Protein AF-A0A7S3JX19-F1 (afdb_monomer)

Structure (mmCIF, N/CA/C/O backbone):
data_AF-A0A7S3JX19-F1
#
_entry.id   AF-A0A7S3JX19-F1
#
loop_
_atom_site.group_PDB
_atom_site.id
_atom_site.type_symbol
_atom_site.label_atom_id
_atom_site.label_alt_id
_atom_site.label_comp_id
_atom_site.label_asym_id
_atom_site.label_entity_id
_atom_site.label_seq_id
_atom_site.pdbx_PDB_ins_code
_atom_site.Cartn_x
_atom_site.Cartn_y
_atom_site.Cartn_z
_atom_site.occupancy
_atom_site.B_iso_or_equiv
_atom_site.auth_seq_id
_atom_site.auth_comp_id
_atom_site.auth_asym_id
_atom_site.auth_atom_id
_atom_site.pdbx_PDB_model_num
ATOM 1 N N . MET A 1 1 ? 67.832 2.953 -28.264 1.00 41.00 1 MET A N 1
ATOM 2 C CA . MET A 1 1 ? 66.911 4.089 -28.057 1.00 41.00 1 MET A CA 1
ATOM 3 C C . MET A 1 1 ? 65.485 3.582 -28.173 1.00 41.00 1 MET A C 1
ATOM 5 O O . MET A 1 1 ? 65.178 2.873 -29.119 1.00 41.00 1 MET A O 1
ATOM 9 N N . LEU A 1 2 ? 64.679 3.866 -27.151 1.00 46.50 2 LEU A N 1
ATOM 10 C CA . LEU A 1 2 ? 63.257 3.534 -27.033 1.00 46.50 2 LEU A CA 1
ATOM 11 C C . LEU A 1 2 ? 62.415 4.281 -28.082 1.00 46.50 2 LEU A C 1
ATOM 13 O O . LEU A 1 2 ? 62.779 5.405 -28.404 1.00 46.50 2 LEU A O 1
ATOM 17 N N . SER A 1 3 ? 61.253 3.752 -28.492 1.00 38.06 3 SER A N 1
ATOM 18 C CA . SER A 1 3 ? 59.938 4.327 -28.125 1.00 38.06 3 SER A CA 1
ATOM 19 C C . SER A 1 3 ? 58.758 3.706 -28.895 1.00 38.06 3 SER A C 1
ATOM 21 O O . SER A 1 3 ? 58.792 3.602 -30.114 1.00 38.06 3 SER A O 1
ATOM 23 N N . LYS A 1 4 ? 57.673 3.460 -28.146 1.00 49.47 4 LYS A N 1
ATOM 24 C CA . LYS A 1 4 ? 56.253 3.542 -28.550 1.00 49.47 4 LYS A CA 1
ATOM 25 C C . LYS A 1 4 ? 55.689 2.466 -29.482 1.00 49.47 4 LYS A C 1
ATOM 27 O O . LYS A 1 4 ? 55.313 2.717 -30.617 1.00 49.47 4 LYS A O 1
ATOM 32 N N . GLY A 1 5 ? 55.442 1.304 -28.888 1.00 46.81 5 GLY A N 1
ATOM 33 C CA . GLY A 1 5 ? 54.423 0.367 -29.351 1.00 46.81 5 GLY A CA 1
ATOM 34 C C . GLY A 1 5 ? 53.898 -0.451 -28.177 1.00 46.81 5 GLY A C 1
ATOM 35 O O . GLY A 1 5 ? 54.462 -1.502 -27.898 1.00 46.81 5 GLY A O 1
ATOM 36 N N . ARG A 1 6 ? 52.894 0.067 -27.450 1.00 50.06 6 ARG A N 1
ATOM 37 C CA . ARG A 1 6 ? 51.947 -0.678 -26.584 1.00 50.06 6 ARG A CA 1
ATOM 38 C C . ARG A 1 6 ? 51.195 0.269 -25.651 1.00 50.06 6 ARG A C 1
ATOM 40 O O . ARG A 1 6 ? 51.729 0.684 -24.634 1.00 50.06 6 ARG A O 1
ATOM 47 N N . LEU A 1 7 ? 49.959 0.567 -26.017 1.00 50.72 7 LEU A N 1
ATOM 48 C CA . LEU A 1 7 ? 48.831 1.059 -25.214 1.00 50.72 7 LEU A CA 1
ATOM 49 C C . LEU A 1 7 ? 47.691 0.948 -26.241 1.00 50.72 7 LEU A C 1
ATOM 51 O O . LEU A 1 7 ? 47.742 1.621 -27.257 1.00 50.72 7 LEU A O 1
ATOM 55 N N . ILE A 1 8 ? 46.756 0.006 -26.190 1.00 46.62 8 ILE A N 1
ATOM 56 C CA . ILE A 1 8 ? 45.724 -0.197 -25.176 1.00 46.62 8 ILE A CA 1
ATOM 57 C C . ILE A 1 8 ? 45.216 -1.630 -25.397 1.00 46.62 8 ILE A C 1
ATOM 59 O O . ILE A 1 8 ? 44.765 -1.972 -26.484 1.00 46.62 8 ILE A O 1
ATOM 63 N N . GLY A 1 9 ? 45.339 -2.494 -24.397 1.00 44.75 9 GLY A N 1
ATOM 64 C CA . GLY A 1 9 ? 44.974 -3.902 -24.539 1.00 44.75 9 GLY A CA 1
ATOM 65 C C . GLY A 1 9 ? 45.189 -4.658 -23.244 1.00 44.75 9 GLY A C 1
ATOM 66 O O . GLY A 1 9 ? 46.002 -5.571 -23.199 1.00 44.75 9 GLY A O 1
ATOM 67 N N . ALA A 1 10 ? 44.528 -4.222 -22.174 1.00 44.16 10 ALA A N 1
ATOM 68 C CA . ALA A 1 10 ? 44.417 -4.978 -20.931 1.00 44.16 10 ALA A CA 1
ATOM 69 C C . ALA A 1 10 ? 43.358 -4.332 -20.031 1.00 44.16 10 ALA A C 1
ATOM 71 O O . ALA A 1 10 ? 43.705 -3.540 -19.164 1.00 44.16 10 ALA A O 1
ATOM 72 N N . LEU A 1 11 ? 42.073 -4.651 -20.227 1.00 41.31 11 LEU A N 1
ATOM 73 C CA . LEU A 1 11 ? 41.098 -4.516 -19.137 1.00 41.31 11 LEU A CA 1
ATOM 74 C C . LEU A 1 11 ? 39.841 -5.383 -19.316 1.00 41.31 11 LEU A C 1
ATOM 76 O O . LEU A 1 11 ? 38.735 -4.934 -19.057 1.00 41.31 11 LEU A O 1
ATOM 80 N N . VAL A 1 12 ? 39.982 -6.640 -19.742 1.00 49.34 12 VAL A N 1
ATOM 81 C CA . VAL A 1 12 ? 38.885 -7.615 -19.631 1.00 49.34 12 VAL A CA 1
ATOM 82 C C . VAL A 1 12 ? 39.476 -8.976 -19.287 1.00 49.34 12 VAL A C 1
ATOM 84 O O . VAL A 1 12 ? 39.869 -9.718 -20.177 1.00 49.34 12 VAL A O 1
ATOM 87 N N . ALA A 1 13 ? 39.587 -9.280 -17.990 1.00 43.66 13 ALA A N 1
ATOM 88 C CA . ALA A 1 13 ? 39.317 -10.610 -17.435 1.00 43.66 13 ALA A CA 1
ATOM 89 C C . ALA A 1 13 ? 39.664 -10.698 -15.938 1.00 43.66 13 ALA A C 1
ATOM 91 O O . ALA A 1 13 ? 40.808 -10.529 -15.533 1.00 43.66 13 ALA A O 1
ATOM 92 N N . ARG A 1 14 ? 38.654 -11.144 -15.180 1.00 46.84 14 ARG A N 1
ATOM 93 C CA . ARG A 1 14 ? 38.735 -11.985 -13.974 1.00 46.84 14 ARG A CA 1
ATOM 94 C C . ARG A 1 14 ? 39.351 -11.380 -12.711 1.00 46.84 14 ARG A C 1
ATOM 96 O O . ARG A 1 14 ? 40.542 -11.519 -12.456 1.00 46.84 14 ARG A O 1
ATOM 103 N N . LYS A 1 15 ? 38.460 -10.983 -11.797 1.00 31.59 15 LYS A N 1
ATOM 104 C CA . LYS A 1 15 ? 38.487 -11.492 -10.415 1.00 31.59 15 LYS A CA 1
ATOM 105 C C . LYS A 1 15 ? 37.112 -11.318 -9.759 1.00 31.59 15 LYS A C 1
ATOM 107 O O . LYS A 1 15 ? 36.786 -10.238 -9.288 1.00 31.59 15 LYS A O 1
ATOM 112 N N . SER A 1 16 ? 36.304 -12.376 -9.724 1.00 53.12 16 SER A N 1
ATOM 113 C CA . SER A 1 16 ? 35.252 -12.506 -8.702 1.00 53.12 16 SER A CA 1
ATOM 114 C C . SER A 1 16 ? 35.952 -12.539 -7.336 1.00 53.12 16 SER A C 1
ATOM 116 O O . SER A 1 16 ? 36.932 -13.284 -7.214 1.00 53.12 16 SER A O 1
ATOM 118 N N . PRO A 1 17 ? 35.579 -11.693 -6.355 1.00 44.72 17 PRO A N 1
ATOM 119 C CA . PRO A 1 17 ? 34.824 -12.187 -5.179 1.00 44.72 17 PRO A CA 1
ATOM 120 C C . PRO A 1 17 ? 34.023 -11.069 -4.439 1.00 44.72 17 PRO A C 1
ATOM 122 O O . PRO A 1 17 ? 34.087 -9.913 -4.848 1.00 44.72 17 PRO A O 1
ATOM 125 N N . PRO A 1 18 ? 33.381 -11.319 -3.278 1.00 45.50 18 PRO A N 1
ATOM 126 C CA . PRO A 1 18 ? 32.692 -12.514 -2.803 1.00 45.50 18 PRO A CA 1
ATOM 127 C C . PRO A 1 18 ? 31.179 -12.264 -2.591 1.00 45.50 18 PRO A C 1
ATOM 129 O O . PRO A 1 18 ? 30.706 -11.143 -2.4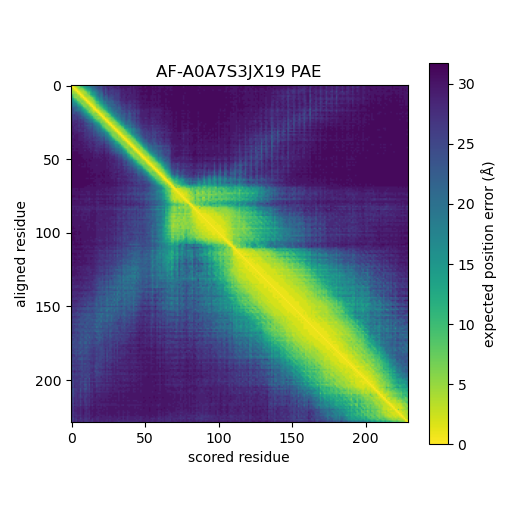13 1.00 45.50 18 PRO A O 1
ATOM 132 N N . LEU A 1 19 ? 30.426 -13.361 -2.548 1.00 49.44 19 LEU A N 1
ATOM 133 C CA . LEU A 1 19 ? 29.130 -13.434 -1.878 1.00 49.44 19 LEU A CA 1
ATOM 134 C C . LEU A 1 19 ? 29.304 -13.152 -0.374 1.00 49.44 19 LEU A C 1
ATOM 136 O O . LEU A 1 19 ? 30.290 -13.584 0.211 1.00 49.44 19 LEU A O 1
ATOM 140 N N . PHE A 1 20 ? 28.305 -12.505 0.236 1.00 47.84 20 PHE A N 1
ATOM 141 C CA . PHE A 1 20 ? 28.053 -12.465 1.685 1.00 47.84 20 PHE A CA 1
ATOM 142 C C . PHE A 1 20 ? 29.193 -11.961 2.597 1.00 47.84 20 PHE A C 1
ATOM 144 O O . PHE A 1 20 ? 30.021 -12.736 3.057 1.00 47.84 20 PHE A O 1
ATOM 151 N N . ASN A 1 21 ? 29.134 -10.682 2.991 1.00 42.12 21 ASN A N 1
ATOM 152 C CA . ASN A 1 21 ? 29.148 -10.295 4.413 1.00 42.12 21 ASN A CA 1
ATOM 153 C C . ASN A 1 21 ? 28.844 -8.793 4.574 1.00 42.12 21 ASN A C 1
ATOM 155 O O . ASN A 1 21 ? 29.727 -7.942 4.498 1.00 42.12 21 ASN A O 1
ATOM 159 N N . ILE A 1 22 ? 27.576 -8.462 4.808 1.00 40.31 22 ILE A N 1
ATOM 160 C CA . ILE A 1 22 ? 27.202 -7.275 5.584 1.00 40.31 22 ILE A CA 1
ATOM 161 C C . ILE A 1 22 ? 26.600 -7.905 6.843 1.00 40.31 22 ILE A C 1
ATOM 163 O O . ILE A 1 22 ? 25.439 -8.285 6.853 1.00 40.31 22 ILE A O 1
ATOM 167 N N . GLY A 1 23 ? 27.417 -8.294 7.818 1.00 33.66 23 GLY A N 1
ATOM 168 C CA . GLY A 1 23 ? 28.088 -7.321 8.661 1.00 33.66 23 GLY A CA 1
ATOM 169 C C . GLY A 1 23 ? 27.006 -6.608 9.455 1.00 33.66 23 GLY A C 1
ATOM 170 O O . GLY A 1 23 ? 26.551 -5.546 9.035 1.00 33.66 23 GLY A O 1
ATOM 171 N N . GLU A 1 24 ? 26.578 -7.246 10.545 1.00 41.75 24 GLU A N 1
ATOM 172 C CA . GLU A 1 24 ? 25.776 -6.671 11.619 1.00 41.75 24 GLU A CA 1
ATOM 173 C C . GLU A 1 24 ? 26.342 -5.299 12.002 1.00 41.75 24 GLU A C 1
ATOM 175 O O . GLU A 1 24 ? 27.224 -5.157 12.844 1.00 41.75 24 GLU A O 1
ATOM 180 N N . ARG A 1 25 ? 25.859 -4.250 11.347 1.00 39.09 25 ARG A N 1
ATOM 181 C CA . ARG A 1 25 ? 25.975 -2.893 11.851 1.00 39.09 25 ARG A CA 1
ATOM 182 C C . ARG A 1 25 ? 24.616 -2.565 12.411 1.00 39.09 25 ARG A C 1
ATOM 184 O O . ARG A 1 25 ? 23.698 -2.212 11.676 1.00 39.09 25 ARG A O 1
ATOM 191 N N . GLY A 1 26 ? 24.514 -2.745 13.726 1.00 42.03 26 GLY A N 1
ATOM 192 C CA . GLY A 1 26 ? 23.445 -2.193 14.531 1.00 42.03 26 GLY A CA 1
ATOM 193 C C . GLY A 1 26 ? 23.299 -0.718 14.194 1.00 42.03 26 GLY A C 1
ATOM 194 O O . GLY A 1 26 ? 24.100 0.119 14.608 1.00 42.03 26 GLY A O 1
ATOM 195 N N . ILE A 1 27 ? 22.271 -0.406 13.411 1.00 38.94 27 ILE A N 1
ATOM 196 C CA . ILE A 1 27 ? 21.787 0.954 13.262 1.00 38.94 27 ILE A CA 1
ATOM 197 C C . ILE A 1 27 ? 21.043 1.239 14.563 1.00 38.94 27 ILE A C 1
ATOM 199 O O . ILE A 1 27 ? 19.843 1.017 14.698 1.00 38.94 27 ILE A O 1
ATOM 203 N N . SER A 1 28 ? 21.815 1.696 15.548 1.00 47.47 28 SER A N 1
ATOM 204 C CA . SER A 1 28 ? 21.330 2.529 16.640 1.00 47.47 28 SER A CA 1
ATOM 205 C C . SER A 1 28 ? 20.748 3.793 16.008 1.00 47.47 28 SER A C 1
ATOM 207 O O . SER A 1 28 ? 21.433 4.801 15.834 1.00 47.47 28 SER A O 1
ATOM 209 N N . SER A 1 29 ? 19.487 3.716 15.575 1.00 40.84 29 SER A N 1
ATOM 210 C CA . SER A 1 29 ? 18.733 4.889 15.151 1.00 40.84 29 SER A CA 1
ATOM 211 C C . SER A 1 29 ? 18.178 5.545 16.404 1.00 40.84 29 SER A C 1
ATOM 213 O O . SER A 1 29 ? 17.068 5.289 16.867 1.00 40.84 29 SER A O 1
ATOM 215 N N . ARG A 1 30 ? 19.042 6.362 16.995 1.00 44.22 30 ARG A N 1
ATOM 216 C CA . ARG A 1 30 ? 18.748 7.308 18.061 1.00 44.22 30 ARG A CA 1
ATOM 217 C C . ARG A 1 30 ? 17.894 8.431 17.457 1.00 44.22 30 ARG A C 1
ATOM 219 O O . ARG A 1 30 ? 18.391 9.518 17.193 1.00 44.22 30 ARG A O 1
ATOM 226 N N . SER A 1 31 ? 16.618 8.159 17.185 1.00 38.66 31 SER A N 1
ATOM 227 C CA . SER A 1 31 ? 15.654 9.201 16.831 1.00 38.66 31 SER A CA 1
ATOM 228 C C . SER A 1 31 ? 15.152 9.847 18.117 1.00 38.66 31 SER A C 1
ATOM 230 O O . SER A 1 31 ? 14.265 9.339 18.806 1.00 38.66 31 SER A O 1
ATOM 232 N N . THR A 1 32 ? 15.792 10.962 18.443 1.00 40.81 32 THR A N 1
ATOM 233 C CA . THR A 1 32 ? 15.344 11.994 19.370 1.00 40.81 32 THR A CA 1
ATOM 234 C C . THR A 1 32 ? 13.888 12.352 19.067 1.00 40.81 32 THR A C 1
ATOM 236 O O . THR A 1 32 ? 13.598 13.033 18.087 1.00 40.81 32 THR A O 1
ATOM 239 N N . TRP A 1 33 ? 12.963 11.880 19.900 1.00 30.36 33 TRP A N 1
ATOM 240 C CA . TRP A 1 33 ? 11.584 12.355 19.904 1.00 30.36 33 TRP A CA 1
ATOM 241 C C . TRP A 1 33 ? 11.565 13.750 20.530 1.00 30.36 33 TRP A C 1
ATOM 243 O O . TRP A 1 33 ? 11.562 13.898 21.751 1.00 30.36 33 TRP A O 1
ATOM 253 N N . ILE A 1 34 ? 11.595 14.780 19.684 1.00 42.84 34 ILE A N 1
ATOM 254 C CA . ILE A 1 34 ? 11.236 16.143 20.077 1.00 42.84 34 ILE A CA 1
ATOM 255 C C . ILE A 1 34 ? 9.720 16.153 20.282 1.00 42.84 34 ILE A C 1
ATOM 257 O O . ILE A 1 34 ? 8.947 15.773 19.404 1.00 42.84 34 ILE A O 1
ATOM 261 N N . GLY A 1 35 ? 9.325 16.497 21.504 1.00 34.78 35 GLY A N 1
ATOM 262 C CA . GLY A 1 35 ? 7.973 16.351 22.010 1.00 34.78 35 GLY A CA 1
ATOM 263 C C . GLY A 1 35 ? 6.954 17.265 21.339 1.00 34.78 35 GLY A C 1
ATOM 264 O O . GLY A 1 35 ? 7.089 18.483 21.339 1.00 34.78 35 GLY A O 1
ATOM 265 N N . LEU A 1 36 ? 5.855 16.657 20.905 1.00 38.09 36 LEU A N 1
ATOM 266 C CA . LEU A 1 36 ? 4.530 17.266 20.927 1.00 38.09 36 LEU A CA 1
ATOM 267 C C . LEU A 1 36 ? 3.780 16.647 22.109 1.00 38.09 36 LEU A C 1
ATOM 269 O O . LEU A 1 36 ? 3.071 15.652 21.988 1.00 38.09 36 LEU A O 1
ATOM 273 N N . ARG A 1 37 ? 4.010 17.219 23.294 1.00 37.31 37 ARG A N 1
ATOM 274 C CA . ARG A 1 37 ? 3.189 16.987 24.481 1.00 37.31 37 ARG A CA 1
ATOM 275 C C . ARG A 1 37 ? 2.792 18.353 25.023 1.00 37.31 37 ARG A C 1
ATOM 277 O O . ARG A 1 37 ? 3.594 19.049 25.632 1.00 37.31 37 ARG A O 1
ATOM 284 N N . GLY A 1 38 ? 1.553 18.730 24.750 1.00 33.19 38 GLY A N 1
ATOM 285 C CA . GLY A 1 38 ? 0.971 19.985 25.192 1.00 33.19 38 GLY A CA 1
ATOM 286 C C . GLY A 1 38 ? -0.519 20.001 24.906 1.00 33.19 38 GLY A C 1
ATOM 287 O O . GLY A 1 38 ? -0.946 20.815 24.107 1.00 33.19 38 GLY A O 1
ATOM 288 N N . LEU A 1 39 ? -1.249 19.029 25.472 1.00 42.91 39 LEU A N 1
ATOM 289 C CA . LEU A 1 39 ? -2.670 19.071 25.859 1.00 42.91 39 LEU A CA 1
ATOM 290 C C . LEU A 1 39 ? -3.089 17.658 26.309 1.00 42.91 39 LEU A C 1
ATOM 292 O O . LEU A 1 39 ? -3.712 16.899 25.577 1.00 42.91 39 LEU A O 1
ATOM 296 N N . SER A 1 40 ? -2.707 17.281 27.527 1.00 34.66 40 SER A N 1
ATOM 297 C CA . SER A 1 40 ? -3.434 16.256 28.280 1.00 34.66 40 SER A CA 1
ATOM 298 C C . SER A 1 40 ? -3.192 16.496 29.764 1.00 34.66 40 SER A C 1
ATOM 300 O O . SER A 1 40 ? -2.110 16.233 30.295 1.00 34.66 40 SER A O 1
ATOM 302 N N . SER A 1 41 ? -4.206 17.059 30.403 1.00 34.91 41 SER A N 1
ATOM 303 C CA . SER A 1 41 ? -4.366 17.158 31.843 1.00 34.91 41 SER A CA 1
ATOM 304 C C . SER A 1 41 ? -4.277 15.767 32.477 1.00 34.91 41 SER A C 1
ATOM 306 O O . SER A 1 41 ? -5.118 14.900 32.277 1.00 34.91 41 SER A O 1
ATOM 308 N N . THR A 1 42 ? -3.177 15.564 33.198 1.00 43.06 42 THR A N 1
ATOM 309 C CA . THR A 1 42 ? -3.083 14.920 34.515 1.00 43.06 42 THR A CA 1
ATOM 310 C C . THR A 1 42 ? -4.211 13.957 34.924 1.00 43.06 42 THR A C 1
ATOM 312 O O . THR A 1 42 ? -5.288 14.382 35.328 1.00 43.06 42 THR A O 1
ATOM 315 N N . SER A 1 43 ? -3.885 12.674 35.059 1.00 35.69 43 SER A N 1
ATOM 316 C CA . SER A 1 43 ? -3.858 12.065 36.398 1.00 35.69 43 SER A CA 1
ATOM 31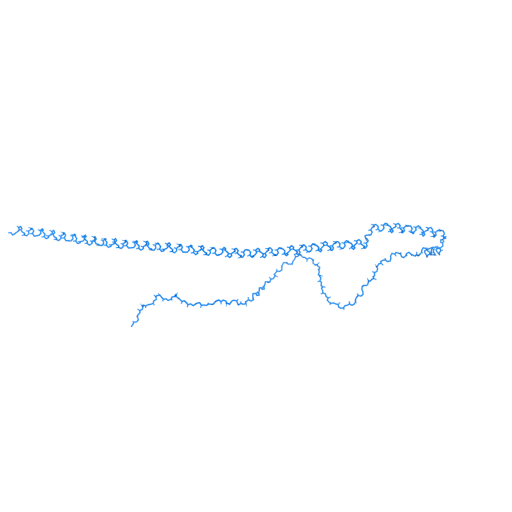7 C C . SER A 1 43 ? -2.946 10.837 36.400 1.00 35.69 43 SER A C 1
ATOM 319 O O . SER A 1 43 ? -3.108 9.879 35.651 1.00 35.69 43 SER A O 1
ATOM 321 N N . SER A 1 44 ? -1.900 10.951 37.209 1.00 35.62 44 SER A N 1
ATOM 322 C CA . SER A 1 44 ? -0.803 10.008 37.350 1.00 35.62 44 SER A CA 1
ATOM 323 C C . SER A 1 44 ? -1.220 8.819 38.211 1.00 35.62 44 SER A C 1
ATOM 325 O O . SER A 1 44 ? -1.594 8.994 39.367 1.00 35.62 44 SER A O 1
ATOM 327 N N . THR A 1 45 ? -1.058 7.602 37.696 1.00 38.34 45 THR A N 1
ATOM 328 C CA . THR A 1 45 ? -0.905 6.399 38.520 1.00 38.34 45 THR A CA 1
ATOM 329 C C . THR A 1 45 ? 0.572 6.259 38.881 1.00 38.34 45 THR A C 1
ATOM 331 O O . THR A 1 45 ? 1.366 5.747 38.092 1.00 38.34 45 THR A O 1
ATOM 334 N N . SER A 1 46 ? 0.974 6.755 40.051 1.00 37.59 46 SER A N 1
ATOM 335 C CA . SER A 1 46 ? 2.296 6.475 40.615 1.00 37.59 46 SER A CA 1
ATOM 336 C C . SER A 1 46 ? 2.218 5.241 41.508 1.00 37.59 46 SER A C 1
ATOM 338 O O . SER A 1 46 ? 1.630 5.280 42.588 1.00 37.59 46 SER A O 1
ATOM 340 N N . SER A 1 47 ? 2.851 4.159 41.063 1.00 38.28 47 SER A N 1
ATOM 341 C CA . SER A 1 47 ? 3.288 3.064 41.920 1.00 38.28 47 SER A CA 1
ATOM 342 C C . SER A 1 47 ? 4.395 3.566 42.849 1.00 38.28 47 SER A C 1
ATOM 344 O O . SER A 1 47 ? 5.481 3.918 42.389 1.00 38.28 47 SER A O 1
ATOM 346 N N . LEU A 1 48 ? 4.135 3.568 44.151 1.00 35.22 48 LEU A N 1
ATOM 347 C CA . LEU A 1 48 ? 5.152 3.7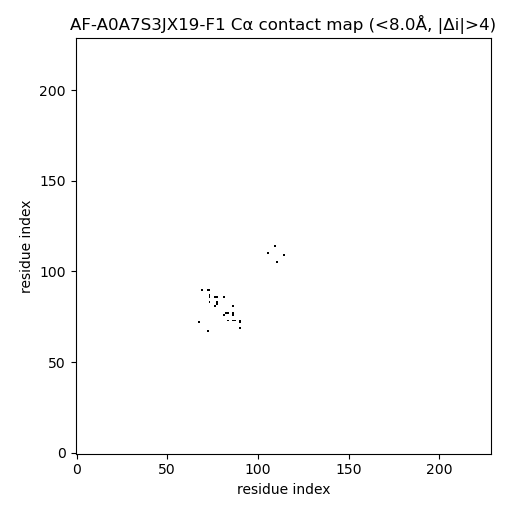09 45.185 1.00 35.22 48 LEU A CA 1
ATOM 348 C C . LEU A 1 48 ? 4.966 2.550 46.157 1.00 35.22 48 LEU A C 1
ATOM 350 O O . LEU A 1 48 ? 3.962 2.455 46.859 1.00 35.22 48 LEU A O 1
ATOM 354 N N . GLY A 1 49 ? 5.944 1.645 46.151 1.00 40.75 49 GLY A N 1
ATOM 355 C CA . GLY A 1 49 ? 6.133 0.688 47.225 1.00 40.75 49 GLY A CA 1
ATOM 356 C C . GLY A 1 49 ? 6.345 1.452 48.527 1.00 40.75 49 GLY A C 1
ATOM 357 O O . GLY A 1 49 ? 7.293 2.220 48.663 1.00 40.75 49 GLY A O 1
ATOM 358 N N . GLY A 1 50 ? 5.435 1.240 49.469 1.00 32.56 50 GLY A N 1
ATOM 359 C CA . GLY A 1 50 ? 5.462 1.805 50.806 1.00 32.56 50 GLY A CA 1
ATOM 360 C C . GLY A 1 50 ? 4.812 0.811 51.752 1.00 32.56 50 GLY A C 1
ATOM 361 O O . GLY A 1 50 ? 3.594 0.691 51.819 1.00 32.56 50 GLY A O 1
ATOM 362 N N . LYS A 1 51 ? 5.655 0.052 52.446 1.00 46.78 51 LYS A N 1
ATOM 363 C CA . LYS A 1 51 ? 5.313 -0.875 53.521 1.00 46.78 51 LYS A CA 1
ATOM 364 C C . LYS A 1 51 ? 4.723 -0.075 54.686 1.00 46.78 51 LYS A C 1
ATOM 366 O O . LYS A 1 51 ? 5.471 0.389 55.536 1.00 46.78 51 LYS A O 1
ATOM 371 N N . LEU A 1 52 ? 3.406 0.107 54.721 1.00 33.09 52 LEU A N 1
ATOM 372 C CA . LEU A 1 52 ? 2.701 0.685 55.864 1.00 33.09 52 LEU A CA 1
ATOM 373 C C . LEU A 1 52 ? 1.395 -0.073 56.085 1.00 33.09 52 LEU A C 1
ATOM 375 O O . LEU A 1 52 ? 0.469 -0.019 55.280 1.00 33.09 52 LEU A O 1
ATOM 379 N N . GLY A 1 53 ? 1.351 -0.800 57.202 1.00 43.41 53 GLY A N 1
ATOM 380 C CA . GLY A 1 53 ? 0.116 -1.320 57.759 1.00 43.41 53 GLY A CA 1
ATOM 381 C C . GLY A 1 53 ? -0.840 -0.160 58.008 1.00 43.41 53 GLY A C 1
ATOM 382 O O . GLY A 1 53 ? -0.551 0.743 58.787 1.00 43.41 53 GLY A O 1
ATOM 383 N N . GLY A 1 54 ? -1.971 -0.185 57.319 1.00 32.56 54 GLY A N 1
ATOM 384 C CA . GLY A 1 54 ? -3.001 0.834 57.408 1.00 32.56 54 GLY A CA 1
ATOM 385 C C . GLY A 1 54 ? -4.350 0.151 57.457 1.00 32.56 54 GLY A C 1
ATOM 386 O O . GLY A 1 54 ? -4.923 -0.178 56.426 1.00 32.56 54 GLY A O 1
ATOM 387 N N . LYS A 1 55 ? -4.831 -0.075 58.680 1.00 48.28 55 LYS A N 1
ATOM 388 C CA . LYS A 1 55 ? -6.228 -0.381 58.988 1.00 48.28 55 LYS A CA 1
ATOM 389 C C . LYS A 1 55 ? -7.136 0.600 58.233 1.00 48.28 55 LYS A C 1
ATOM 391 O O . LYS A 1 55 ? -7.212 1.769 58.602 1.00 48.28 55 LYS A O 1
ATOM 396 N N . GLN A 1 56 ? -7.857 0.134 57.223 1.00 37.78 56 GLN A N 1
ATOM 397 C CA . GLN A 1 56 ? -9.050 0.808 56.714 1.00 37.78 56 GLN A CA 1
ATOM 398 C C . GLN A 1 56 ? -10.197 -0.181 56.898 1.00 37.78 56 GLN A C 1
ATOM 400 O O . GLN A 1 56 ? -10.299 -1.171 56.195 1.00 37.78 56 GLN A O 1
ATOM 405 N N . SER A 1 57 ? -10.834 -0.127 58.064 1.00 39.34 57 SER A N 1
ATOM 406 C CA . SER A 1 57 ? -11.986 0.748 58.310 1.00 39.34 57 SER A CA 1
ATOM 407 C C . SER A 1 57 ? -13.218 0.233 57.573 1.00 39.34 57 SER A C 1
ATOM 409 O O . SER A 1 57 ? -13.766 0.903 56.706 1.00 39.34 57 SER A O 1
ATOM 411 N N . ASP A 1 58 ? -13.702 -0.921 58.037 1.00 36.16 58 ASP A N 1
ATOM 412 C CA . ASP A 1 58 ? -15.132 -1.141 58.247 1.00 36.16 58 ASP A CA 1
ATOM 413 C C . ASP A 1 58 ? -15.653 -0.004 59.132 1.00 36.16 58 ASP A C 1
ATOM 415 O O . ASP A 1 58 ? -15.698 -0.089 60.363 1.00 36.16 58 ASP A O 1
ATOM 419 N N . LYS A 1 59 ? -15.941 1.146 58.529 1.00 44.44 59 LYS A N 1
ATOM 420 C CA . LYS A 1 59 ? -16.496 2.280 59.252 1.00 44.44 59 LYS A CA 1
ATOM 421 C C . LYS A 1 59 ? -17.646 2.854 58.457 1.00 44.44 59 LYS A C 1
ATOM 423 O O . LYS A 1 59 ? -17.475 3.529 57.454 1.00 44.44 59 LYS A O 1
ATOM 428 N N . GLN A 1 60 ? -18.806 2.604 59.048 1.00 41.34 60 GLN A N 1
ATOM 429 C CA . GLN A 1 60 ? -20.064 3.288 58.833 1.00 41.34 60 GLN A CA 1
ATOM 430 C C . GLN A 1 60 ? -20.814 2.882 57.565 1.00 41.34 60 GLN A C 1
ATOM 432 O O . GLN A 1 60 ? -21.125 3.699 56.707 1.00 41.34 60 GLN A O 1
ATOM 437 N N . MET A 1 61 ? -21.342 1.652 57.594 1.00 34.84 61 MET A N 1
ATOM 438 C CA . MET A 1 61 ? -22.797 1.590 57.462 1.00 34.84 61 MET A CA 1
ATOM 439 C C . MET A 1 61 ? -23.355 2.482 58.566 1.00 34.84 61 MET A C 1
ATOM 441 O O . MET A 1 61 ? -23.243 2.166 59.755 1.00 34.84 61 MET A O 1
ATOM 445 N N . SER A 1 62 ? -23.827 3.657 58.153 1.00 38.38 62 SER A N 1
ATOM 446 C CA . SER A 1 62 ? -24.753 4.479 58.911 1.00 38.38 62 SER A CA 1
ATOM 447 C C . SER A 1 62 ? -25.717 3.531 59.611 1.00 38.38 62 SER A C 1
ATOM 449 O O . SER A 1 62 ? -26.528 2.858 58.973 1.00 38.38 62 SER A O 1
ATOM 451 N N . LYS A 1 63 ? -25.553 3.403 60.930 1.00 43.81 63 LYS A N 1
ATOM 452 C CA . LYS A 1 63 ? -26.624 2.909 61.774 1.00 43.81 63 LYS A CA 1
ATOM 453 C C . LYS A 1 63 ? -27.729 3.922 61.528 1.00 43.81 63 LYS A C 1
ATOM 455 O O . LYS A 1 63 ? -27.652 5.028 62.060 1.00 43.81 63 LYS A O 1
ATOM 460 N N . GLY A 1 64 ? -28.705 3.551 60.696 1.00 41.81 64 GLY A N 1
ATOM 461 C CA . GLY A 1 64 ? -30.004 4.208 60.707 1.00 41.81 64 GLY A CA 1
ATOM 462 C C . GLY A 1 64 ? -30.426 4.383 62.167 1.00 41.81 64 GLY A C 1
ATOM 463 O O . GLY A 1 64 ? -29.968 3.594 63.010 1.00 41.81 64 GLY A O 1
ATOM 464 N N . PRO A 1 65 ? -31.184 5.447 62.485 1.00 43.44 65 PRO A N 1
ATOM 465 C CA . PRO A 1 65 ? -31.512 5.795 63.861 1.00 43.44 65 PRO A CA 1
ATOM 466 C C . PRO A 1 65 ? -31.889 4.509 64.580 1.00 43.44 65 PRO A C 1
ATOM 468 O O . PRO A 1 65 ? -32.787 3.795 64.133 1.00 43.44 65 PRO A O 1
ATOM 471 N N . LYS A 1 66 ? -31.096 4.134 65.597 1.00 50.25 66 LYS A N 1
ATOM 472 C CA . LYS A 1 66 ? -31.433 2.986 66.429 1.00 50.25 66 LYS A CA 1
ATOM 473 C C . LYS A 1 66 ? -32.827 3.310 66.921 1.00 50.25 66 LYS A C 1
ATOM 475 O O . LYS A 1 66 ? -32.966 4.255 67.692 1.00 50.25 66 LYS A O 1
ATOM 480 N N . LEU A 1 67 ? -33.817 2.585 66.411 1.00 48.50 67 LEU A N 1
ATOM 481 C CA . LEU A 1 67 ? -35.146 2.544 66.978 1.00 48.50 67 LEU A CA 1
ATOM 482 C C . LEU A 1 67 ? -34.891 2.132 68.422 1.00 48.50 67 LEU A C 1
ATOM 484 O O . LEU A 1 67 ? -34.607 0.965 68.703 1.00 48.50 67 LEU A O 1
ATOM 488 N N . THR A 1 68 ? -34.833 3.118 69.318 1.00 56.19 68 THR A N 1
ATOM 489 C CA . THR A 1 68 ? -35.010 2.859 70.735 1.00 56.19 68 THR A CA 1
ATOM 490 C C . THR A 1 68 ? -36.288 2.051 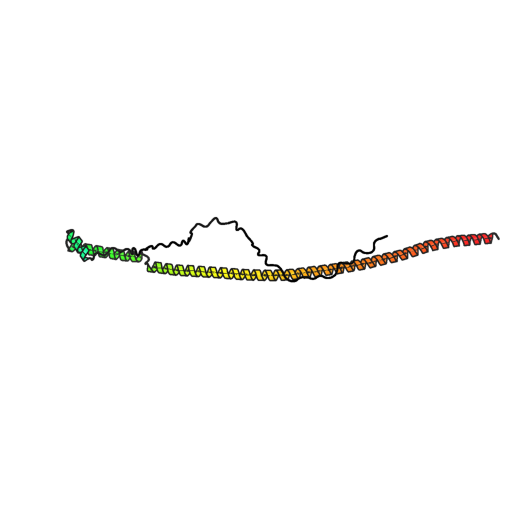70.768 1.00 56.19 68 THR A C 1
ATOM 492 O O . THR A 1 68 ? -37.258 2.391 70.079 1.00 56.19 68 THR A O 1
ATOM 495 N N . SER A 1 69 ? -36.226 0.871 71.386 1.00 62.28 69 SER A N 1
ATOM 496 C CA . SER A 1 69 ? -37.378 -0.019 71.373 1.00 62.28 69 SER A CA 1
ATOM 497 C C . SER A 1 69 ? -38.584 0.821 71.799 1.00 62.28 69 SER A C 1
ATOM 499 O O . SER A 1 69 ? -38.428 1.691 72.655 1.00 62.28 69 SER A O 1
ATOM 501 N N . GLY A 1 70 ? -39.754 0.667 71.167 1.00 64.62 70 GLY A N 1
ATOM 502 C CA . GLY A 1 70 ? -40.888 1.567 71.443 1.00 64.62 70 GLY A CA 1
ATOM 503 C C . GLY A 1 70 ? -41.175 1.703 72.947 1.00 64.62 70 GLY A C 1
ATOM 504 O O . GLY A 1 70 ? -41.605 2.750 73.408 1.00 64.62 70 GLY A O 1
ATOM 505 N N . VAL A 1 71 ? -40.812 0.676 73.719 1.00 67.19 71 VAL A N 1
ATOM 506 C CA . VAL A 1 71 ? -40.824 0.615 75.184 1.00 67.19 71 VAL A CA 1
ATOM 507 C C . VAL A 1 71 ? -39.855 1.601 75.862 1.00 67.19 71 VAL A C 1
ATOM 509 O O . VAL A 1 71 ? -40.238 2.236 76.841 1.00 67.19 71 VAL A O 1
ATOM 512 N N . ASP A 1 72 ? -38.631 1.773 75.360 1.00 73.56 72 ASP A N 1
ATOM 513 C CA . ASP A 1 72 ? -37.645 2.725 75.896 1.00 73.56 72 ASP A CA 1
ATOM 514 C C . ASP A 1 72 ? -38.061 4.178 75.616 1.00 73.56 72 ASP A C 1
ATOM 516 O O . ASP A 1 72 ? -38.000 5.022 76.508 1.00 73.56 72 ASP A O 1
ATOM 520 N N . ALA A 1 73 ? -38.576 4.451 74.411 1.00 70.31 73 ALA A N 1
ATOM 521 C CA . ALA A 1 73 ? -39.091 5.772 74.038 1.00 70.31 73 ALA A CA 1
ATOM 522 C C . ALA A 1 73 ? -40.340 6.161 74.851 1.00 70.31 73 ALA A C 1
ATOM 524 O O . ALA A 1 73 ? -40.489 7.310 75.267 1.00 70.31 73 ALA A O 1
ATOM 525 N N . LEU A 1 7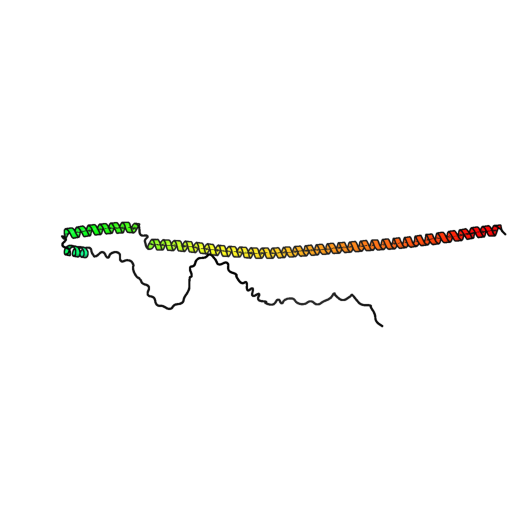4 ? -41.223 5.194 75.126 1.00 70.12 74 LEU A N 1
ATOM 526 C CA . LEU A 1 74 ? -42.377 5.384 76.010 1.00 70.12 74 LEU A CA 1
ATOM 527 C C . LEU A 1 74 ? -41.948 5.718 77.437 1.00 70.12 74 LEU A C 1
ATOM 529 O O . LEU A 1 74 ? -42.505 6.628 78.047 1.00 70.12 74 LEU A O 1
ATOM 533 N N . ARG A 1 75 ? -40.936 5.013 77.950 1.00 73.88 75 ARG A N 1
ATOM 534 C CA . ARG A 1 75 ? -40.430 5.202 79.311 1.00 73.88 75 ARG A CA 1
ATOM 535 C C . ARG A 1 75 ? -39.772 6.570 79.503 1.00 73.88 75 ARG A C 1
ATOM 537 O O . ARG A 1 75 ? -39.937 7.171 80.560 1.00 73.88 75 ARG A O 1
ATOM 544 N N . GLU A 1 76 ? -39.074 7.082 78.491 1.00 76.75 76 GLU A N 1
ATOM 545 C CA . GLU A 1 76 ? -38.501 8.436 78.500 1.00 76.75 76 GLU A CA 1
ATOM 546 C C . GLU A 1 76 ? -39.585 9.529 78.434 1.00 76.75 76 GLU A C 1
ATOM 548 O O . GLU A 1 76 ? -39.493 10.538 79.133 1.00 76.75 76 GLU A O 1
ATOM 553 N N . LEU A 1 77 ? -40.658 9.313 77.666 1.00 70.31 77 LEU A N 1
ATOM 554 C CA . LEU A 1 77 ? -41.787 10.249 77.581 1.00 70.31 77 LEU A CA 1
ATOM 555 C C . LEU A 1 77 ? -42.650 10.263 78.853 1.00 70.31 77 LEU A C 1
ATOM 557 O O . LEU A 1 77 ? -43.119 11.324 79.266 1.00 70.31 77 LEU A O 1
ATOM 561 N N . GLU A 1 78 ? -42.825 9.112 79.507 1.00 73.25 78 GLU A N 1
ATOM 562 C CA . GLU A 1 78 ? -43.482 9.017 80.818 1.00 73.25 78 GLU A CA 1
ATOM 563 C C . GLU A 1 78 ? -42.663 9.719 81.917 1.00 73.25 78 GLU A C 1
ATOM 565 O O . GLU A 1 78 ? -43.229 10.387 82.783 1.00 73.25 78 GLU A O 1
ATOM 570 N N . GLN A 1 79 ? -41.327 9.644 81.858 1.00 77.19 79 GLN A N 1
ATOM 571 C CA . GLN A 1 79 ? -40.434 10.392 82.756 1.00 77.19 79 GLN A CA 1
ATOM 572 C C . GLN A 1 79 ? -40.476 11.907 82.515 1.00 77.19 79 GLN A C 1
ATOM 574 O O . GLN A 1 79 ? -40.261 12.681 83.447 1.00 77.19 79 GLN A O 1
ATOM 579 N N . ALA A 1 80 ? -40.813 12.337 81.298 1.00 74.25 80 ALA A N 1
ATOM 580 C CA . ALA A 1 80 ? -40.999 13.738 80.929 1.00 74.25 80 ALA A CA 1
ATOM 581 C C . ALA A 1 80 ? -42.390 14.302 81.299 1.00 74.25 80 ALA A C 1
ATOM 583 O O . ALA A 1 80 ? -42.749 15.385 80.839 1.00 74.25 80 ALA A O 1
ATOM 584 N N . SER A 1 81 ? -43.153 13.611 82.159 1.00 63.19 81 SER A N 1
ATOM 585 C CA . SER A 1 81 ? -44.476 13.992 82.694 1.00 63.19 81 SER A CA 1
ATOM 586 C C . SER A 1 81 ? -45.668 13.932 81.725 1.00 63.19 81 SER A C 1
ATOM 588 O O . SER A 1 81 ? -46.738 14.459 82.033 1.00 63.19 81 SER A O 1
ATOM 590 N N . LEU A 1 82 ? -45.540 13.247 80.582 1.00 71.00 82 LEU A N 1
ATOM 591 C CA . LEU A 1 82 ? -46.684 12.979 79.706 1.00 71.00 82 LEU A CA 1
ATOM 592 C C . LEU A 1 82 ? -47.522 11.806 80.232 1.00 71.00 82 LEU A C 1
ATOM 594 O O . LEU A 1 82 ? -46.995 10.818 80.744 1.00 71.00 82 LEU A O 1
ATOM 598 N N . SER A 1 83 ? -48.846 11.884 80.059 1.00 75.31 83 SER A N 1
ATOM 599 C CA . SER A 1 83 ? -49.728 10.745 80.337 1.00 75.31 83 SER A CA 1
ATOM 600 C C . SER A 1 83 ? -49.357 9.569 79.434 1.00 75.31 83 SER A C 1
ATOM 602 O O . SER A 1 83 ? -49.129 9.759 78.240 1.00 75.31 83 SER A O 1
ATOM 604 N N . ARG A 1 84 ? -49.390 8.346 79.973 1.00 75.00 84 ARG A N 1
ATOM 605 C CA . ARG A 1 84 ? -49.136 7.095 79.237 1.00 75.00 84 ARG A CA 1
ATOM 606 C C . ARG A 1 84 ? -49.921 6.982 77.923 1.00 75.00 84 ARG A C 1
ATOM 608 O O . ARG A 1 84 ? -49.419 6.489 76.924 1.00 75.00 84 ARG A O 1
ATOM 615 N N . SER A 1 85 ? -51.146 7.504 77.901 1.00 78.88 85 SER A N 1
ATOM 616 C CA . SER A 1 85 ? -51.971 7.544 76.685 1.00 78.88 85 SER A CA 1
ATOM 617 C C . SER A 1 85 ? -51.434 8.507 75.613 1.00 78.88 85 SER A C 1
ATOM 619 O O . SER A 1 85 ? -51.521 8.226 74.420 1.00 78.88 85 SER A O 1
ATOM 621 N N . GLN A 1 86 ? -50.856 9.635 76.029 1.00 81.00 86 GLN A N 1
ATOM 622 C CA . GLN A 1 86 ? -50.303 10.662 75.147 1.00 81.00 86 GLN A CA 1
ATOM 623 C C . GLN A 1 86 ? -48.922 10.260 74.627 1.00 81.00 86 GLN A C 1
ATOM 625 O O . GLN A 1 86 ? -48.632 10.481 73.454 1.00 81.00 86 GLN A O 1
ATOM 630 N N . SER A 1 87 ? -48.093 9.630 75.463 1.00 78.75 87 SER A N 1
ATOM 631 C CA . SER A 1 87 ? -46.809 9.073 75.033 1.00 78.75 87 SER A CA 1
ATOM 632 C C . SER A 1 87 ? -47.005 7.922 74.040 1.00 78.75 87 SER A C 1
ATOM 634 O O . SER A 1 87 ? -46.348 7.909 73.002 1.00 78.75 87 SER A O 1
ATOM 636 N N . GLU A 1 88 ? -47.972 7.025 74.268 1.00 81.25 88 GLU A N 1
ATOM 637 C CA . GLU A 1 88 ? -48.348 5.983 73.299 1.00 81.25 88 GLU A CA 1
ATOM 638 C C . GLU A 1 88 ? -48.865 6.555 71.978 1.00 81.25 88 GLU A C 1
ATOM 640 O O . GLU A 1 88 ? -48.474 6.079 70.911 1.00 81.25 88 GLU A O 1
ATOM 645 N N . ALA A 1 89 ? -49.696 7.598 72.023 1.00 83.06 89 ALA A N 1
ATOM 646 C CA . ALA A 1 89 ? -50.174 8.262 70.815 1.00 83.06 89 ALA A CA 1
ATOM 647 C C . ALA A 1 89 ? -49.027 8.916 70.023 1.00 83.06 89 ALA A C 1
ATOM 649 O O . ALA A 1 89 ? -48.946 8.740 68.808 1.00 83.06 89 ALA A O 1
ATOM 650 N N . LEU A 1 90 ? -48.111 9.618 70.696 1.00 81.88 90 LEU A N 1
ATOM 651 C CA . LEU A 1 90 ? -46.969 10.271 70.050 1.00 81.88 90 LEU A CA 1
ATOM 652 C C . LEU A 1 90 ? -45.977 9.267 69.464 1.00 81.88 90 LEU A C 1
ATOM 654 O O . LEU A 1 90 ? -45.531 9.455 68.336 1.00 81.88 90 LEU A O 1
ATOM 658 N N . VAL A 1 91 ? -45.670 8.181 70.178 1.00 85.31 91 VAL A N 1
ATOM 659 C CA . VAL A 1 91 ? -44.784 7.123 69.666 1.00 85.31 91 VAL A CA 1
ATOM 660 C C . VAL A 1 91 ? -45.401 6.440 68.447 1.00 85.31 91 VAL A C 1
ATOM 662 O O . VAL A 1 91 ? -44.691 6.193 67.478 1.00 85.31 91 VAL A O 1
ATOM 665 N N . ARG A 1 92 ? -46.719 6.201 68.433 1.00 84.62 92 ARG A N 1
ATOM 666 C CA . ARG A 1 92 ? -47.413 5.655 67.252 1.00 84.62 92 ARG A CA 1
ATOM 667 C C . ARG A 1 92 ? -47.372 6.610 66.063 1.00 84.62 92 ARG A C 1
ATOM 669 O O . ARG A 1 92 ? -47.070 6.180 64.958 1.00 84.62 92 ARG A O 1
ATOM 676 N N . VAL A 1 93 ? -47.634 7.900 66.278 1.00 87.88 93 VAL A N 1
ATOM 677 C CA . VAL A 1 93 ? -47.571 8.907 65.206 1.00 87.88 93 VAL A CA 1
ATOM 678 C C . VAL A 1 93 ? -46.149 9.032 64.661 1.00 87.88 93 VAL A C 1
ATOM 680 O O . VAL A 1 93 ? -45.967 9.040 63.448 1.00 87.88 93 VAL A O 1
ATOM 683 N N . LEU A 1 94 ? -45.138 9.069 65.531 1.00 84.44 94 LEU A N 1
ATOM 684 C CA . LEU A 1 94 ? -43.738 9.118 65.114 1.00 84.44 94 LEU A CA 1
ATOM 685 C C . LEU A 1 94 ? -43.321 7.846 64.374 1.00 84.44 94 LEU A C 1
ATOM 687 O O . LEU A 1 94 ? -42.686 7.965 63.335 1.00 84.44 94 LEU A O 1
ATOM 691 N N . SER A 1 95 ? -43.728 6.664 64.847 1.00 86.75 95 SER A N 1
ATOM 692 C CA . SER A 1 95 ? -43.476 5.390 64.163 1.00 86.75 95 SER A CA 1
ATOM 693 C C . SER A 1 95 ? -44.070 5.401 62.757 1.00 86.75 95 SER A C 1
ATOM 695 O O . SER A 1 95 ? -43.350 5.160 61.792 1.00 86.75 95 SER A O 1
ATOM 697 N N . ASN A 1 96 ? -45.340 5.791 62.624 1.00 87.94 96 ASN A N 1
ATOM 698 C CA . ASN A 1 96 ? -46.018 5.870 61.331 1.00 87.94 96 ASN A CA 1
ATOM 699 C C . ASN A 1 96 ? -45.347 6.887 60.394 1.00 87.94 96 ASN A C 1
ATOM 701 O O . ASN A 1 96 ? -45.129 6.594 59.226 1.00 87.94 96 ASN A O 1
ATOM 705 N N . ILE A 1 97 ? -44.956 8.064 60.899 1.00 87.81 97 ILE A N 1
ATOM 706 C CA . ILE A 1 97 ? -44.238 9.072 60.101 1.00 87.81 97 ILE A CA 1
ATOM 707 C C . ILE A 1 97 ? -42.866 8.542 59.671 1.00 87.81 97 ILE A C 1
ATOM 709 O O . ILE A 1 97 ? -42.452 8.752 58.534 1.00 87.81 97 ILE A O 1
ATOM 713 N N . THR A 1 98 ? -42.141 7.856 60.558 1.00 85.88 98 THR A N 1
ATOM 714 C CA . THR A 1 98 ? -40.850 7.255 60.205 1.00 85.88 98 THR A CA 1
ATOM 715 C C . THR A 1 98 ? -40.997 6.133 59.188 1.00 85.88 98 THR A C 1
ATOM 717 O O . THR A 1 98 ? -40.164 6.042 58.294 1.00 85.88 98 THR A O 1
ATOM 720 N N . GLU A 1 99 ? -42.050 5.323 59.270 1.00 87.81 99 GLU A N 1
ATOM 721 C CA . GLU A 1 99 ? -42.351 4.289 58.278 1.00 87.81 99 GLU A CA 1
ATOM 722 C C . GLU A 1 99 ? -42.663 4.913 56.914 1.00 87.81 99 GLU A C 1
ATOM 724 O O . GLU A 1 99 ? -42.007 4.553 55.937 1.00 87.81 99 GLU A O 1
ATOM 729 N N . ASP A 1 100 ? -43.527 5.932 56.870 1.00 86.94 100 ASP A N 1
ATOM 730 C CA . ASP A 1 100 ? -43.843 6.703 55.659 1.00 86.94 100 ASP A CA 1
ATOM 731 C C . ASP A 1 100 ? -42.591 7.348 55.037 1.00 86.94 100 ASP A C 1
ATOM 733 O O . ASP A 1 100 ? -42.406 7.350 53.816 1.00 86.94 100 ASP A O 1
ATOM 737 N N . ILE A 1 101 ? -41.697 7.906 55.861 1.00 82.81 101 ILE A N 1
ATOM 738 C CA . ILE A 1 101 ? -40.441 8.506 55.389 1.00 82.81 101 ILE A CA 1
ATOM 739 C C . ILE A 1 101 ? -39.497 7.426 54.855 1.00 82.81 101 ILE A C 1
ATOM 741 O O . ILE A 1 101 ? -38.891 7.623 53.805 1.00 82.81 101 ILE A O 1
ATOM 745 N N . MET A 1 102 ? -39.373 6.285 55.536 1.00 82.44 102 MET A N 1
ATOM 746 C CA . MET A 1 102 ? -38.521 5.171 55.100 1.00 82.44 102 MET A CA 1
ATOM 747 C C . MET A 1 102 ? -39.051 4.490 53.832 1.00 82.44 102 MET A C 1
ATOM 749 O O . MET A 1 102 ? -38.264 3.955 53.050 1.00 82.44 102 MET A O 1
ATOM 753 N N . GLU A 1 103 ? -40.366 4.483 53.621 1.00 83.50 103 GLU A N 1
ATOM 754 C CA . GLU A 1 103 ? -40.998 4.010 52.388 1.00 83.50 103 GLU A CA 1
ATOM 755 C C . GLU A 1 103 ? -40.698 4.962 51.225 1.00 83.50 103 GLU A C 1
ATOM 757 O O . GLU A 1 103 ? -40.124 4.541 50.224 1.00 83.50 103 GLU A O 1
ATOM 762 N N . ARG A 1 104 ? -40.907 6.272 51.402 1.00 77.94 104 ARG A N 1
ATOM 763 C CA . ARG A 1 104 ? -40.555 7.277 50.379 1.00 77.94 104 ARG A CA 1
ATOM 764 C C . ARG A 1 104 ? -39.052 7.360 50.100 1.00 77.94 104 ARG A C 1
ATOM 766 O O . ARG A 1 104 ? -38.636 7.648 48.982 1.00 77.94 104 ARG A O 1
ATOM 773 N N . GLN A 1 105 ? -38.219 7.126 51.111 1.00 73.75 105 GLN A N 1
ATOM 774 C CA . GLN A 1 105 ? -36.764 7.128 50.976 1.00 73.75 105 GLN A CA 1
ATOM 775 C C . GLN A 1 105 ? -36.257 5.886 50.229 1.00 73.75 105 GLN A C 1
ATOM 777 O O . GLN A 1 105 ? -35.249 5.979 49.530 1.00 73.75 105 GLN A O 1
ATOM 782 N N . ARG A 1 106 ? -36.956 4.747 50.328 1.00 73.00 106 ARG A N 1
ATOM 783 C CA . ARG A 1 106 ? -36.648 3.540 49.546 1.00 73.00 106 ARG A CA 1
ATOM 784 C C . ARG A 1 106 ? -36.820 3.764 48.047 1.00 73.00 106 ARG A C 1
ATOM 786 O O . ARG A 1 106 ? -35.986 3.289 47.288 1.00 73.00 106 ARG A O 1
ATOM 793 N N . ASP A 1 107 ? -37.819 4.540 47.646 1.00 69.25 107 ASP A N 1
ATOM 794 C CA . ASP A 1 107 ? -38.046 4.863 46.233 1.00 69.25 107 ASP A CA 1
ATOM 795 C C . ASP A 1 107 ? -37.013 5.856 45.670 1.00 69.25 107 ASP A C 1
ATOM 797 O O . ASP A 1 107 ? -36.782 5.905 44.463 1.00 69.25 107 ASP A O 1
ATOM 801 N N . PHE A 1 108 ? -36.374 6.656 46.531 1.00 64.12 108 PHE A N 1
ATOM 802 C CA . PHE A 1 108 ? -35.438 7.705 46.113 1.00 64.12 108 PHE A CA 1
ATOM 803 C C . PHE A 1 108 ? -33.960 7.300 46.205 1.00 64.12 108 PHE A C 1
ATOM 805 O O . PHE A 1 108 ? -33.120 7.819 45.466 1.00 64.12 108 PHE A O 1
ATOM 812 N N . ILE A 1 109 ? -33.605 6.393 47.116 1.00 74.12 109 ILE A N 1
ATOM 813 C CA . ILE A 1 109 ? -32.221 5.952 47.287 1.00 74.12 109 ILE A CA 1
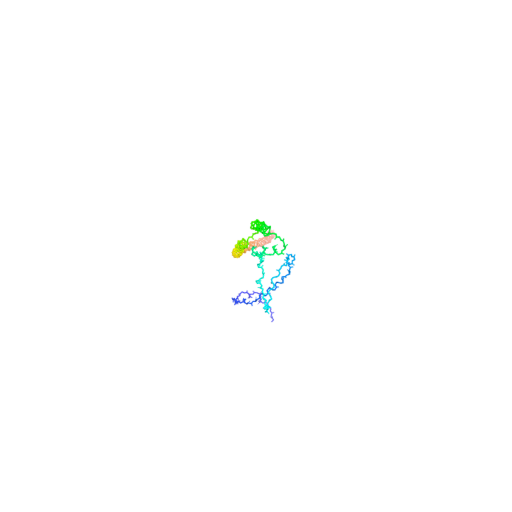ATOM 814 C C . ILE A 1 109 ? -31.975 4.744 46.394 1.00 74.12 109 ILE A C 1
ATOM 816 O O . ILE A 1 109 ? -32.412 3.641 46.708 1.00 74.12 109 ILE A O 1
ATOM 820 N N . ALA A 1 110 ? -31.204 4.954 45.320 1.00 68.06 110 ALA A N 1
ATOM 821 C CA . ALA A 1 110 ? -30.622 3.862 44.547 1.00 68.06 110 ALA A CA 1
ATOM 822 C C . ALA A 1 110 ? -29.941 2.890 45.514 1.00 68.06 110 ALA A C 1
ATOM 824 O O . ALA A 1 110 ? -29.024 3.265 46.258 1.00 68.06 110 ALA A O 1
ATOM 825 N N . THR A 1 111 ? -30.437 1.657 45.555 1.00 77.06 111 THR A N 1
ATOM 826 C CA . THR A 1 111 ? -29.971 0.691 46.536 1.00 77.06 111 THR A CA 1
ATOM 827 C C . THR A 1 111 ? -28.515 0.347 46.242 1.00 77.06 111 THR A C 1
ATOM 829 O O . THR A 1 111 ? -28.021 0.471 45.118 1.00 77.06 111 THR A O 1
ATOM 832 N N . THR A 1 112 ? -27.780 -0.113 47.253 1.00 76.69 112 THR A N 1
ATOM 833 C CA . THR A 1 112 ? -26.399 -0.570 47.036 1.00 76.69 112 THR A CA 1
ATOM 834 C C . THR A 1 112 ? -26.331 -1.679 45.976 1.00 76.69 112 THR A C 1
ATOM 836 O O . THR A 1 112 ? -25.330 -1.774 45.267 1.00 76.69 112 THR A O 1
ATOM 839 N N . ALA A 1 113 ? -27.405 -2.463 45.820 1.00 81.44 113 ALA A N 1
ATOM 840 C CA . ALA A 1 113 ? -27.541 -3.464 44.769 1.00 81.44 113 ALA A CA 1
ATOM 841 C C . ALA A 1 113 ? -27.635 -2.832 43.367 1.00 81.44 11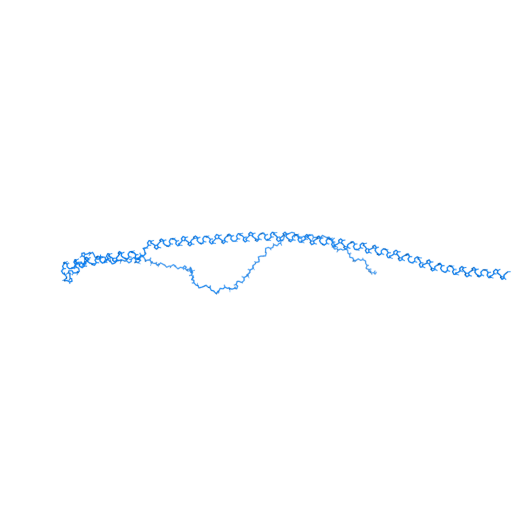3 ALA A C 1
ATOM 843 O O . ALA A 1 113 ? -26.925 -3.275 42.467 1.00 81.44 113 ALA A O 1
ATOM 844 N N . ASP A 1 114 ? -28.406 -1.754 43.192 1.00 82.31 114 ASP A N 1
ATOM 845 C CA . ASP A 1 114 ? -28.523 -1.048 41.904 1.00 82.31 114 ASP A CA 1
ATOM 846 C C . ASP A 1 114 ? -27.186 -0.439 41.475 1.00 82.31 114 ASP A C 1
ATOM 848 O O . ASP A 1 114 ? -26.764 -0.565 40.326 1.00 82.31 114 ASP A O 1
ATOM 852 N N . ILE A 1 115 ? -26.456 0.165 42.420 1.00 85.31 115 ILE A N 1
ATOM 853 C CA . ILE A 1 115 ? -25.125 0.733 42.159 1.00 85.31 115 ILE A CA 1
ATOM 854 C C . ILE A 1 115 ? -24.132 -0.367 41.753 1.00 85.31 115 ILE A C 1
ATOM 856 O O . ILE A 1 115 ? -23.305 -0.164 40.860 1.00 85.31 115 ILE A O 1
ATOM 860 N N . GLN A 1 116 ? -24.201 -1.542 42.385 1.00 86.00 116 GLN A N 1
ATOM 861 C CA . GLN A 1 116 ? -23.375 -2.690 42.007 1.00 86.00 116 GLN A CA 1
ATOM 862 C C . GLN A 1 116 ? -23.751 -3.238 40.624 1.00 86.00 116 GLN A C 1
ATOM 864 O O . GLN A 1 116 ? -22.848 -3.535 39.839 1.00 86.00 116 GLN A O 1
ATOM 869 N N . GLY A 1 117 ? -25.045 -3.299 40.296 1.00 87.44 117 GLY A N 1
ATOM 870 C CA . GLY A 1 117 ? -25.540 -3.679 38.972 1.00 87.44 117 GLY A CA 1
ATOM 871 C C . GLY A 1 117 ? -25.038 -2.736 37.879 1.00 87.44 117 GLY A C 1
ATOM 872 O O . GLY A 1 117 ? -24.370 -3.174 36.943 1.00 87.44 117 GLY A O 1
ATOM 873 N N . LEU A 1 118 ? -25.228 -1.426 38.060 1.00 89.44 118 LEU A N 1
ATOM 874 C CA . LEU A 1 118 ? -24.748 -0.398 37.131 1.00 89.44 118 LEU A CA 1
ATOM 875 C C . LEU A 1 118 ? -23.227 -0.441 36.949 1.00 89.44 118 LEU A C 1
ATOM 877 O O . LEU A 1 118 ? -22.726 -0.280 35.836 1.00 89.44 118 LEU A O 1
ATOM 881 N N . ARG A 1 119 ? -22.470 -0.689 38.025 1.00 89.31 119 ARG A N 1
ATOM 882 C CA . ARG A 1 119 ? -21.014 -0.855 37.941 1.00 89.31 119 ARG A CA 1
ATOM 883 C C . ARG A 1 119 ? -20.632 -2.097 37.140 1.00 89.31 119 ARG A C 1
ATOM 885 O O . ARG A 1 119 ? -19.676 -2.032 36.370 1.00 89.31 119 ARG A O 1
ATOM 892 N N . SER A 1 120 ? -21.351 -3.204 37.316 1.00 92.62 120 SER A N 1
ATOM 893 C CA . SER A 1 120 ? -21.128 -4.433 36.553 1.00 92.62 120 SER A CA 1
ATOM 894 C C . SER A 1 120 ? -21.403 -4.218 35.065 1.00 92.62 120 SER A C 1
ATOM 896 O O . SER A 1 120 ? -20.546 -4.524 34.238 1.00 92.62 120 SER A O 1
ATOM 898 N N . GLU A 1 121 ? -22.538 -3.608 34.721 1.00 92.56 121 GLU A N 1
ATOM 899 C CA . GLU A 1 121 ? -22.892 -3.294 33.332 1.00 92.56 121 GLU A CA 1
ATOM 900 C C . GLU A 1 121 ? -21.910 -2.315 32.683 1.00 92.56 121 GLU A C 1
ATOM 902 O O . GLU A 1 121 ? -21.514 -2.484 31.527 1.00 92.56 121 GLU A O 1
ATOM 907 N N . LEU A 1 122 ? -21.493 -1.279 33.417 1.00 93.62 122 LEU A N 1
ATOM 908 C CA . LEU A 1 122 ? -20.487 -0.340 32.937 1.00 93.62 122 LEU A CA 1
ATOM 909 C C . LEU A 1 122 ? -19.158 -1.055 32.689 1.00 93.62 122 LEU A C 1
ATOM 911 O O . LEU A 1 122 ? -18.531 -0.831 31.655 1.00 93.62 122 LEU A O 1
ATOM 915 N N . ASN A 1 123 ? -18.740 -1.927 33.608 1.00 94.81 123 ASN A N 1
ATOM 916 C CA . ASN A 1 123 ? -17.510 -2.694 33.464 1.00 94.81 123 ASN A CA 1
ATOM 917 C C . ASN A 1 123 ? -17.569 -3.620 32.242 1.00 94.81 123 ASN A C 1
ATOM 919 O O . ASN A 1 123 ? -16.614 -3.668 31.473 1.00 94.81 123 ASN A O 1
ATOM 923 N N . GLU A 1 124 ? -18.699 -4.285 32.005 1.00 94.94 124 GLU A N 1
ATOM 924 C CA . GLU A 1 124 ? -18.904 -5.109 30.812 1.00 94.94 124 GLU A CA 1
ATOM 925 C C . GLU A 1 124 ? -18.850 -4.274 29.524 1.00 94.94 124 GLU A C 1
ATOM 927 O O . GLU A 1 124 ? -18.169 -4.644 28.564 1.00 94.94 124 GLU A O 1
ATOM 932 N N . LYS A 1 125 ? -19.504 -3.107 29.496 1.00 95.50 125 LYS A N 1
ATOM 933 C CA . LYS A 1 125 ? -19.479 -2.200 28.336 1.00 95.50 125 LYS A CA 1
ATOM 934 C C . LYS A 1 125 ? -18.075 -1.665 28.053 1.00 95.50 125 LYS A C 1
ATOM 936 O O . LYS A 1 125 ? -17.644 -1.669 26.899 1.00 95.50 125 LYS A O 1
ATOM 941 N N . VAL A 1 126 ? -17.348 -1.237 29.085 1.00 94.44 126 VAL A N 1
ATOM 942 C CA . VAL A 1 126 ? -15.964 -0.750 28.964 1.00 94.44 126 VAL A CA 1
ATOM 943 C C . VAL A 1 126 ? -15.034 -1.877 28.522 1.00 94.44 126 VAL A C 1
ATOM 945 O O . VAL A 1 126 ? -14.223 -1.674 27.617 1.00 94.44 126 VAL A O 1
ATOM 948 N N . PHE A 1 127 ? -15.180 -3.073 29.090 1.00 95.56 127 PHE A N 1
ATOM 949 C CA . PHE A 1 127 ? -14.417 -4.250 28.688 1.00 95.56 127 PHE A CA 1
ATOM 950 C C . PHE A 1 127 ? -14.659 -4.598 27.215 1.00 95.56 127 PHE A C 1
ATOM 952 O O . PHE A 1 127 ? -13.708 -4.687 26.439 1.00 95.56 127 PHE A O 1
ATOM 959 N N . ASN A 1 128 ? -15.922 -4.687 26.792 1.00 95.75 128 ASN A N 1
ATOM 960 C CA . ASN A 1 128 ? -16.286 -4.969 25.404 1.00 95.75 128 ASN A CA 1
ATOM 961 C C . ASN A 1 128 ? -15.782 -3.892 24.436 1.00 95.75 128 ASN A C 1
ATOM 963 O O . ASN A 1 128 ? -15.298 -4.214 23.350 1.00 95.75 128 ASN A O 1
ATOM 967 N N . SER A 1 129 ? -15.863 -2.614 24.815 1.00 95.44 129 SER A N 1
ATOM 968 C CA . SER A 1 129 ? -15.322 -1.519 24.005 1.00 95.44 129 SER A CA 1
ATOM 969 C C . SER A 1 129 ? -13.802 -1.612 23.873 1.00 95.44 129 SER A C 1
ATOM 971 O O . SER A 1 129 ? -13.266 -1.419 22.784 1.00 95.44 129 SER A O 1
ATOM 973 N N . THR A 1 130 ? -13.109 -1.938 24.965 1.00 94.56 130 THR A N 1
ATOM 974 C CA . THR A 1 130 ? -11.648 -2.086 24.983 1.00 94.56 130 THR A CA 1
ATOM 975 C C . THR A 1 130 ? -11.208 -3.261 24.113 1.00 94.56 130 THR A C 1
ATOM 977 O O . THR A 1 130 ? -10.284 -3.123 23.317 1.00 94.56 130 THR A O 1
ATOM 980 N N . LEU A 1 131 ? -11.915 -4.391 24.193 1.00 96.06 131 LEU A N 1
ATOM 981 C CA . LEU A 1 131 ? -11.640 -5.570 23.374 1.00 96.06 131 LEU A CA 1
ATOM 982 C C . LEU A 1 131 ? -11.858 -5.274 21.885 1.00 96.06 131 LEU A C 1
ATOM 984 O O . LEU A 1 131 ? -10.999 -5.586 21.064 1.00 96.06 131 LEU A O 1
ATOM 988 N N . LYS A 1 132 ? -12.964 -4.609 21.524 1.00 95.50 132 LYS A N 1
ATOM 989 C CA . LYS A 1 132 ? -13.219 -4.187 20.135 1.00 95.50 132 LYS A CA 1
ATOM 990 C C . LYS A 1 132 ? -12.141 -3.242 19.613 1.00 95.50 132 LYS A C 1
ATOM 992 O O . LYS A 1 132 ? -11.744 -3.363 18.457 1.00 95.50 132 LYS A O 1
ATOM 997 N N . TYR A 1 133 ? -11.668 -2.323 20.452 1.00 96.50 133 TYR A N 1
ATOM 998 C CA . TYR A 1 133 ? -10.596 -1.405 20.085 1.00 96.50 133 TYR A CA 1
ATOM 999 C C . TYR A 1 133 ? -9.272 -2.138 19.840 1.00 96.50 133 TYR A C 1
ATOM 1001 O O . TYR A 1 133 ? -8.650 -1.927 18.803 1.00 96.50 133 TYR A O 1
ATOM 1009 N N . ASP A 1 134 ? -8.877 -3.041 20.738 1.00 96.50 134 ASP A N 1
ATOM 1010 C CA . ASP A 1 134 ? -7.666 -3.854 20.576 1.00 96.50 134 ASP A CA 1
ATOM 1011 C C . ASP A 1 134 ? -7.752 -4.743 19.323 1.00 96.50 134 ASP A C 1
ATOM 1013 O O . ASP A 1 134 ? -6.822 -4.796 18.518 1.00 96.50 134 ASP A O 1
ATOM 1017 N N . LEU A 1 135 ? -8.911 -5.360 19.070 1.00 95.38 135 LEU A N 1
ATOM 1018 C CA . LEU A 1 135 ? -9.136 -6.147 17.857 1.00 95.38 135 LEU A CA 1
ATOM 1019 C C . LEU A 1 135 ? -9.025 -5.292 16.585 1.00 95.38 135 LEU A C 1
ATOM 1021 O O . LEU A 1 135 ? -8.378 -5.704 15.624 1.00 95.38 135 LEU A O 1
ATOM 1025 N N . ALA A 1 136 ? -9.609 -4.091 16.583 1.00 94.38 136 ALA A N 1
ATOM 1026 C CA . ALA A 1 136 ? -9.511 -3.166 15.458 1.00 94.38 136 ALA A CA 1
ATOM 1027 C C . ALA A 1 136 ? -8.067 -2.702 15.221 1.00 94.38 136 ALA A C 1
ATOM 1029 O O . ALA A 1 136 ? -7.630 -2.632 14.073 1.00 94.38 136 ALA A O 1
ATOM 1030 N N . GLN A 1 137 ? -7.305 -2.433 16.285 1.00 95.94 137 GLN A N 1
ATOM 1031 C CA . GLN A 1 137 ? -5.892 -2.073 16.176 1.00 95.94 137 GLN A CA 1
ATOM 1032 C C . GLN A 1 137 ? -5.045 -3.214 15.609 1.00 95.94 137 GLN A C 1
ATOM 1034 O O . GLN A 1 137 ? -4.215 -2.979 14.730 1.00 95.94 137 GLN A O 1
ATOM 1039 N N . ARG A 1 138 ? -5.262 -4.450 16.074 1.00 96.25 138 ARG A N 1
ATOM 1040 C CA . ARG A 1 138 ? -4.573 -5.635 15.540 1.00 96.25 138 ARG A CA 1
ATOM 1041 C C . ARG A 1 138 ? -4.900 -5.846 14.068 1.00 96.25 138 ARG A C 1
ATOM 1043 O O . ARG A 1 138 ? -3.988 -5.961 13.259 1.00 96.25 138 ARG A O 1
ATOM 1050 N N . HIS A 1 139 ? -6.179 -5.787 13.710 1.00 96.38 139 HIS A N 1
ATOM 1051 C CA . HIS A 1 139 ? -6.622 -5.918 12.326 1.00 96.38 139 HIS A CA 1
ATOM 1052 C C . HIS A 1 139 ? -6.038 -4.822 11.421 1.00 96.38 139 HIS A C 1
ATOM 1054 O O . HIS A 1 139 ? -5.565 -5.104 10.322 1.00 96.38 139 HIS A O 1
ATOM 1060 N N . LEU A 1 140 ? -6.010 -3.568 11.887 1.00 95.81 140 LEU A N 1
ATOM 1061 C CA . LEU A 1 140 ? -5.395 -2.467 11.147 1.00 95.81 140 LEU A CA 1
ATOM 1062 C C . LEU A 1 140 ? -3.900 -2.714 10.924 1.00 95.81 140 LEU A C 1
ATOM 1064 O O . LEU A 1 140 ? -3.400 -2.522 9.817 1.00 95.81 140 LEU A O 1
ATOM 1068 N N . ARG A 1 141 ? -3.191 -3.177 11.956 1.00 97.00 141 ARG A N 1
ATOM 1069 C CA . ARG A 1 141 ? -1.774 -3.525 11.849 1.00 97.00 141 ARG A CA 1
ATOM 1070 C C . ARG A 1 141 ? -1.540 -4.656 10.847 1.00 97.00 141 ARG A C 1
ATOM 1072 O O . ARG A 1 141 ? -0.641 -4.543 10.021 1.00 97.00 141 ARG A O 1
ATOM 1079 N N . GLU A 1 142 ? -2.349 -5.710 10.882 1.00 95.62 142 GLU A N 1
ATOM 1080 C CA . GLU A 1 142 ? -2.256 -6.831 9.939 1.00 95.62 142 GLU A CA 1
ATOM 1081 C C . GLU A 1 142 ? -2.498 -6.388 8.490 1.00 95.62 142 GLU A C 1
ATOM 1083 O O . GLU A 1 142 ? -1.747 -6.782 7.592 1.00 95.62 142 GLU A O 1
ATOM 1088 N N . LEU A 1 143 ? -3.498 -5.528 8.259 1.00 96.75 143 LEU A N 1
ATOM 1089 C CA . LEU A 1 143 ? -3.743 -4.923 6.948 1.00 96.75 143 LEU A CA 1
ATOM 1090 C C . LEU A 1 143 ? -2.541 -4.104 6.479 1.00 96.75 143 LEU A C 1
ATOM 1092 O O . LEU A 1 143 ? -2.061 -4.321 5.369 1.00 96.75 143 LEU A O 1
ATOM 1096 N N . MET A 1 144 ? -1.996 -3.238 7.337 1.00 95.94 144 MET A N 1
ATOM 1097 C CA . MET A 1 144 ? -0.809 -2.445 7.009 1.00 95.94 144 MET A CA 1
ATOM 1098 C C . MET A 1 144 ? 0.402 -3.327 6.686 1.00 95.94 144 MET A C 1
ATOM 1100 O O . MET A 1 144 ? 1.111 -3.080 5.714 1.00 95.94 144 MET A O 1
ATOM 1104 N N . GLU A 1 145 ? 0.648 -4.382 7.463 1.00 96.88 145 GLU A N 1
ATOM 1105 C CA . GLU A 1 145 ? 1.751 -5.317 7.218 1.00 96.88 145 GLU A CA 1
ATOM 1106 C C . GLU A 1 145 ? 1.564 -6.102 5.911 1.00 96.88 145 GLU A C 1
ATOM 1108 O O . GLU A 1 145 ? 2.533 -6.403 5.205 1.00 96.88 145 GLU A O 1
ATOM 1113 N N . ARG A 1 146 ? 0.324 -6.449 5.558 1.00 97.12 146 ARG A N 1
ATOM 1114 C CA . ARG A 1 146 ? -0.004 -7.057 4.265 1.00 97.12 146 ARG A CA 1
ATOM 1115 C C . ARG A 1 146 ? 0.225 -6.072 3.119 1.00 97.12 146 ARG A C 1
ATOM 1117 O O . ARG A 1 146 ? 0.870 -6.440 2.142 1.00 97.12 146 ARG A O 1
ATOM 1124 N N . ASP A 1 147 ? -0.231 -4.835 3.254 1.00 97.25 147 ASP A N 1
ATOM 1125 C CA . ASP A 1 147 ? -0.107 -3.820 2.210 1.00 97.25 147 ASP A CA 1
ATOM 1126 C C . ASP A 1 147 ? 1.361 -3.434 1.982 1.00 97.25 147 ASP A C 1
ATOM 1128 O O . ASP A 1 147 ? 1.807 -3.379 0.841 1.00 97.25 147 ASP A O 1
ATOM 1132 N N . ILE A 1 148 ? 2.168 -3.306 3.042 1.00 97.38 148 ILE A N 1
ATOM 1133 C CA . ILE A 1 148 ? 3.623 -3.104 2.924 1.00 97.38 148 ILE A CA 1
ATOM 1134 C C . ILE A 1 148 ? 4.285 -4.270 2.182 1.00 97.38 148 ILE A C 1
ATOM 1136 O O . ILE A 1 148 ? 5.164 -4.057 1.343 1.00 97.38 148 ILE A O 1
ATOM 1140 N N . ARG A 1 149 ? 3.891 -5.515 2.478 1.00 96.69 149 ARG A N 1
ATOM 1141 C CA . ARG A 1 149 ? 4.419 -6.691 1.769 1.00 96.69 149 ARG A CA 1
ATOM 1142 C C . ARG A 1 149 ? 4.039 -6.675 0.292 1.00 96.69 149 ARG A C 1
ATOM 1144 O O . ARG A 1 149 ? 4.904 -6.951 -0.537 1.00 96.69 149 ARG A O 1
ATOM 1151 N N . ASN A 1 150 ? 2.797 -6.319 -0.021 1.00 97.19 150 ASN A N 1
ATOM 1152 C CA . ASN A 1 150 ? 2.307 -6.219 -1.391 1.00 97.19 150 ASN A CA 1
ATOM 1153 C C . ASN A 1 150 ? 3.042 -5.121 -2.163 1.00 97.19 150 ASN A C 1
ATOM 1155 O O . ASN A 1 150 ? 3.634 -5.418 -3.195 1.00 97.19 150 ASN A O 1
ATOM 1159 N N . LEU A 1 151 ? 3.121 -3.905 -1.616 1.00 97.06 151 LEU A N 1
ATOM 1160 C CA . LEU A 1 151 ? 3.844 -2.784 -2.226 1.00 97.06 151 LEU A CA 1
ATOM 1161 C C . LEU A 1 151 ? 5.319 -3.116 -2.460 1.00 97.06 151 LEU A C 1
ATOM 1163 O O . LEU A 1 151 ? 5.889 -2.774 -3.489 1.00 97.06 151 LEU A O 1
ATOM 1167 N N . ARG A 1 152 ? 5.958 -3.827 -1.526 1.00 96.88 152 ARG A N 1
AT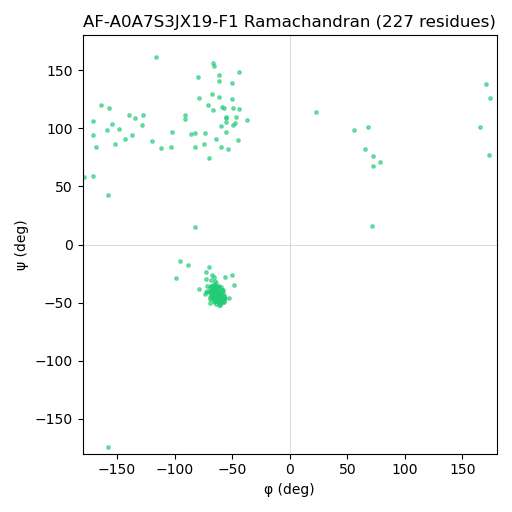OM 1168 C CA . ARG A 1 152 ? 7.349 -4.262 -1.697 1.00 96.88 152 ARG A CA 1
ATOM 1169 C C . ARG A 1 152 ? 7.505 -5.301 -2.807 1.00 96.88 152 ARG A C 1
ATOM 1171 O O . ARG A 1 152 ? 8.547 -5.334 -3.460 1.00 96.88 152 ARG A O 1
ATOM 1178 N N . ALA A 1 153 ? 6.530 -6.190 -2.973 1.00 96.50 153 ALA A N 1
ATOM 1179 C CA . ALA A 1 153 ? 6.532 -7.158 -4.061 1.00 96.50 153 ALA A CA 1
ATOM 1180 C C . ALA A 1 153 ? 6.317 -6.457 -5.408 1.00 96.50 153 ALA A C 1
ATOM 1182 O O . ALA A 1 153 ? 7.099 -6.688 -6.326 1.00 96.50 153 ALA A O 1
ATOM 1183 N N . GLU A 1 154 ? 5.336 -5.558 -5.476 1.00 96.94 154 GLU A N 1
ATOM 1184 C CA . GLU A 1 154 ? 5.000 -4.761 -6.656 1.00 96.94 154 GLU A CA 1
ATOM 1185 C C . GLU A 1 154 ? 6.167 -3.875 -7.102 1.00 96.94 154 GLU A C 1
ATOM 1187 O O . GLU A 1 154 ? 6.561 -3.911 -8.265 1.00 96.94 154 GLU A O 1
ATOM 1192 N N . LEU A 1 155 ? 6.814 -3.177 -6.163 1.00 95.50 155 LEU A N 1
ATOM 1193 C CA . LEU A 1 155 ? 8.001 -2.374 -6.451 1.00 95.50 155 LEU A CA 1
ATOM 1194 C C . LEU A 1 155 ? 9.106 -3.221 -7.091 1.00 95.50 155 LEU A C 1
ATOM 1196 O O . LEU A 1 155 ? 9.668 -2.840 -8.107 1.00 95.50 155 LEU A O 1
ATOM 1200 N N . ARG A 1 156 ? 9.392 -4.407 -6.539 1.00 94.50 156 ARG A N 1
ATOM 1201 C CA . ARG A 1 156 ? 10.424 -5.300 -7.092 1.00 94.50 156 ARG A CA 1
ATOM 1202 C C . ARG A 1 156 ? 10.067 -5.825 -8.476 1.00 94.50 156 ARG A C 1
ATOM 1204 O O . ARG A 1 156 ? 10.970 -6.114 -9.260 1.00 94.50 156 ARG A O 1
ATOM 1211 N N . THR A 1 157 ? 8.786 -6.056 -8.753 1.00 95.75 157 THR A N 1
ATOM 1212 C CA . THR A 1 157 ? 8.353 -6.494 -10.082 1.00 95.75 157 THR A CA 1
ATOM 1213 C C . THR A 1 157 ? 8.436 -5.359 -11.089 1.00 95.75 157 THR A C 1
ATOM 1215 O O . THR A 1 157 ? 8.925 -5.599 -12.192 1.00 95.75 157 THR A O 1
ATOM 1218 N N . GLU A 1 158 ? 8.052 -4.142 -10.699 1.00 95.06 158 GLU A N 1
ATOM 1219 C CA . GLU A 1 158 ? 8.138 -2.972 -11.573 1.00 95.06 158 GLU A CA 1
ATOM 1220 C C . GLU A 1 158 ? 9.600 -2.606 -11.844 1.00 95.06 158 GLU A C 1
ATOM 1222 O O . GLU A 1 158 ? 9.987 -2.507 -13.000 1.00 95.06 158 GLU A O 1
ATOM 1227 N N . GLU A 1 159 ? 10.461 -2.586 -10.820 1.00 93.62 159 GLU A N 1
ATOM 1228 C CA . GLU A 1 159 ? 11.908 -2.391 -10.989 1.00 93.62 159 GLU A CA 1
ATOM 1229 C C . GLU A 1 159 ? 12.496 -3.389 -11.998 1.00 93.62 159 GLU A C 1
ATOM 1231 O O . GLU A 1 159 ? 13.251 -3.015 -12.892 1.00 93.62 159 GLU A O 1
ATOM 1236 N N . ARG A 1 160 ? 12.141 -4.680 -11.901 1.00 94.94 160 ARG A N 1
ATOM 1237 C CA . ARG A 1 160 ? 12.621 -5.706 -12.846 1.00 94.94 160 ARG A CA 1
ATOM 1238 C C . ARG A 1 160 ? 12.158 -5.455 -14.276 1.00 94.94 160 ARG A C 1
ATOM 1240 O O . ARG A 1 160 ? 12.929 -5.712 -15.200 1.00 94.94 160 ARG A O 1
ATOM 1247 N N . LYS A 1 161 ? 10.916 -5.013 -14.450 1.00 95.62 161 LYS A N 1
ATOM 1248 C CA . LYS A 1 161 ? 10.346 -4.681 -15.755 1.00 95.62 161 LYS A CA 1
ATOM 1249 C C . LYS A 1 161 ? 11.046 -3.457 -16.344 1.00 95.62 161 LYS A C 1
ATOM 1251 O O . LYS A 1 161 ? 11.532 -3.540 -17.466 1.00 95.62 161 LYS A O 1
ATOM 1256 N N . ASP A 1 162 ? 11.225 -2.406 -15.553 1.00 95.50 162 ASP A N 1
ATOM 1257 C CA . ASP A 1 162 ? 11.938 -1.196 -15.961 1.00 95.50 162 ASP A CA 1
ATOM 1258 C C . ASP A 1 162 ? 13.389 -1.499 -16.356 1.00 95.50 162 ASP A C 1
ATOM 1260 O O . ASP A 1 162 ? 13.868 -1.040 -17.394 1.00 95.50 162 ASP A O 1
ATOM 1264 N N . TYR A 1 163 ? 14.098 -2.330 -15.583 1.00 96.12 163 TYR A N 1
ATOM 1265 C CA . TYR A 1 163 ? 15.449 -2.761 -15.951 1.00 96.12 163 TYR A CA 1
ATOM 1266 C C . TYR A 1 163 ? 15.470 -3.542 -17.268 1.00 96.12 163 TYR A C 1
ATOM 1268 O O . TYR A 1 163 ? 16.366 -3.327 -18.087 1.00 96.12 163 TYR A O 1
ATOM 1276 N N . ALA A 1 164 ? 14.508 -4.442 -17.485 1.00 94.88 164 ALA A N 1
ATOM 1277 C CA . ALA A 1 164 ? 14.407 -5.193 -18.732 1.00 94.88 164 ALA A CA 1
ATOM 1278 C C . ALA A 1 164 ? 14.139 -4.266 -19.929 1.00 94.88 164 ALA A C 1
ATOM 1280 O O . ALA A 1 164 ? 14.789 -4.412 -20.966 1.00 94.88 164 ALA A O 1
ATOM 1281 N N . ASP A 1 165 ? 13.262 -3.277 -19.762 1.00 97.00 165 ASP A N 1
ATOM 1282 C CA . ASP A 1 165 ? 12.943 -2.289 -20.792 1.00 97.00 165 ASP A CA 1
ATOM 1283 C C . ASP A 1 165 ? 14.149 -1.401 -21.116 1.00 97.00 165 ASP A C 1
ATOM 1285 O O . ASP A 1 165 ? 14.455 -1.185 -22.290 1.00 97.00 165 ASP A O 1
ATOM 1289 N N . ILE A 1 166 ? 14.899 -0.946 -20.106 1.00 96.50 166 ILE A N 1
ATOM 1290 C CA . ILE A 1 166 ? 16.141 -0.185 -20.309 1.00 96.50 166 ILE A CA 1
ATOM 1291 C C . ILE A 1 166 ? 17.163 -1.027 -21.077 1.00 96.50 166 ILE A C 1
ATOM 1293 O O . ILE A 1 166 ? 17.755 -0.544 -22.041 1.00 96.50 166 ILE A O 1
ATOM 1297 N N . ILE A 1 167 ? 17.359 -2.294 -20.701 1.00 95.75 167 ILE A N 1
ATOM 1298 C CA . ILE A 1 167 ? 18.289 -3.189 -21.406 1.00 95.75 167 ILE A CA 1
ATOM 1299 C C . ILE A 1 167 ? 17.852 -3.380 -22.863 1.00 95.75 167 ILE A C 1
ATOM 1301 O O . ILE A 1 167 ? 18.685 -3.301 -23.767 1.00 95.75 167 ILE A O 1
ATOM 1305 N N . ALA A 1 168 ? 16.558 -3.589 -23.114 1.00 96.94 168 ALA A N 1
ATOM 1306 C CA . ALA A 1 168 ? 16.028 -3.732 -24.466 1.00 96.94 168 ALA A CA 1
ATOM 1307 C C . ALA A 1 168 ? 16.238 -2.456 -25.299 1.00 96.94 168 ALA A C 1
ATOM 1309 O O . ALA A 1 168 ? 16.662 -2.532 -26.457 1.00 96.94 168 ALA A O 1
ATOM 1310 N N . GLN A 1 169 ? 16.008 -1.282 -24.705 1.00 95.94 169 GLN A N 1
ATOM 1311 C CA . GLN A 1 169 ? 16.262 0.006 -25.349 1.00 95.94 169 GLN A CA 1
ATOM 1312 C C . GLN A 1 169 ? 17.745 0.189 -25.674 1.00 95.94 169 GLN A C 1
ATOM 1314 O O . GLN A 1 169 ? 18.068 0.527 -26.812 1.00 95.94 169 GLN A O 1
ATOM 1319 N N . VAL A 1 170 ? 18.651 -0.113 -24.740 1.00 95.75 170 VAL A N 1
ATOM 1320 C CA . VAL A 1 170 ? 20.104 -0.048 -24.970 1.00 95.75 170 VAL A CA 1
ATOM 1321 C C . VAL A 1 170 ? 20.514 -0.965 -26.121 1.00 95.75 170 VAL A C 1
ATOM 1323 O O . VAL A 1 170 ? 21.145 -0.504 -27.067 1.00 95.75 170 VAL A O 1
ATOM 1326 N N . GLN A 1 171 ? 20.069 -2.222 -26.124 1.00 96.44 171 GLN A N 1
ATOM 1327 C CA . GLN A 1 171 ? 20.365 -3.157 -27.216 1.00 96.44 171 GLN A CA 1
ATOM 1328 C C . GLN A 1 171 ? 19.808 -2.681 -28.564 1.00 96.44 171 GLN A C 1
ATOM 1330 O O . GLN A 1 171 ? 20.416 -2.902 -29.613 1.00 96.44 171 GLN A O 1
ATOM 1335 N N . SER A 1 172 ? 18.636 -2.041 -28.567 1.00 95.44 172 SER A N 1
ATOM 1336 C CA . SER A 1 172 ? 18.066 -1.467 -29.788 1.00 95.44 172 SER A CA 1
ATOM 1337 C C . SER A 1 172 ? 18.899 -0.290 -30.308 1.00 95.44 172 SER A C 1
ATOM 1339 O O . SER A 1 172 ? 19.138 -0.192 -31.514 1.00 95.44 172 SER A O 1
ATOM 1341 N N . LEU A 1 173 ? 19.401 0.560 -29.406 1.00 95.69 173 LEU A N 1
ATOM 1342 C CA . LEU A 1 173 ? 20.261 1.693 -29.733 1.00 95.69 173 LEU A CA 1
ATOM 1343 C C . LEU A 1 173 ? 21.618 1.224 -30.259 1.00 95.69 173 LEU A C 1
ATOM 1345 O O . LEU A 1 173 ? 22.051 1.713 -31.299 1.00 95.69 173 LEU A O 1
ATOM 1349 N N . GLU A 1 174 ? 22.239 0.235 -29.616 1.00 94.81 174 GLU A N 1
ATOM 1350 C CA . GLU A 1 174 ? 23.486 -0.384 -30.078 1.00 94.81 174 GLU A CA 1
ATOM 1351 C C . GLU A 1 174 ? 23.334 -0.959 -31.492 1.00 94.81 174 GLU A C 1
ATOM 1353 O O . GLU A 1 174 ? 24.145 -0.679 -32.372 1.00 94.81 174 GLU A O 1
ATOM 1358 N N . LYS A 1 175 ? 22.245 -1.693 -31.763 1.00 94.81 175 LYS A N 1
ATOM 1359 C CA . LYS A 1 175 ? 21.960 -2.219 -33.110 1.00 94.81 175 LYS A CA 1
ATOM 1360 C C . LYS A 1 175 ? 21.797 -1.111 -34.146 1.00 94.81 175 LYS A C 1
ATOM 1362 O O . LYS A 1 175 ? 22.258 -1.257 -35.276 1.00 94.81 175 LYS A O 1
ATOM 1367 N N . ASN A 1 176 ? 21.119 -0.023 -33.792 1.00 94.44 176 ASN A N 1
ATOM 1368 C CA . ASN A 1 176 ? 20.930 1.108 -34.697 1.00 94.44 176 ASN A CA 1
ATOM 1369 C C . ASN A 1 176 ? 22.244 1.850 -34.962 1.00 94.44 176 ASN A C 1
ATOM 1371 O O . ASN A 1 176 ? 22.468 2.296 -36.086 1.00 94.44 176 ASN A O 1
ATOM 1375 N N . LEU A 1 177 ? 23.115 1.951 -33.959 1.00 94.19 177 LEU A N 1
ATOM 1376 C CA . LEU A 1 177 ? 24.445 2.535 -34.098 1.00 94.19 177 LEU A CA 1
ATOM 1377 C C . LEU A 1 177 ? 25.313 1.692 -35.037 1.00 94.19 177 LEU A C 1
ATOM 1379 O O . LEU A 1 177 ? 25.837 2.234 -36.004 1.00 94.19 177 LEU A O 1
ATOM 1383 N N . LEU A 1 178 ? 25.359 0.371 -34.838 1.00 93.50 178 LEU A N 1
ATOM 1384 C CA . LEU A 1 178 ? 26.097 -0.549 -35.713 1.00 93.50 178 LEU A CA 1
ATOM 1385 C C . LEU A 1 178 ? 25.611 -0.494 -37.167 1.00 93.50 178 LEU A C 1
ATOM 1387 O O . LEU A 1 178 ? 26.408 -0.541 -38.101 1.00 93.50 178 LEU A O 1
ATOM 1391 N N . LYS A 1 179 ? 24.295 -0.367 -37.384 1.00 93.38 179 LYS A N 1
ATOM 1392 C CA . LYS A 1 179 ? 23.745 -0.178 -38.735 1.00 93.38 179 LYS A CA 1
ATOM 1393 C C . LYS A 1 179 ? 24.244 1.118 -39.365 1.00 93.38 179 LYS A C 1
ATOM 1395 O O . LYS A 1 179 ? 24.679 1.082 -40.511 1.00 93.38 179 LYS A O 1
ATOM 1400 N N . LYS A 1 180 ? 24.209 2.232 -38.628 1.00 92.19 180 LYS A N 1
ATOM 1401 C CA . LYS A 1 180 ? 24.716 3.522 -39.116 1.00 92.19 180 LYS A CA 1
ATOM 1402 C C . LYS A 1 180 ? 26.203 3.460 -39.450 1.00 92.19 180 LYS A C 1
ATOM 1404 O O . LYS A 1 180 ? 26.576 3.893 -40.529 1.00 92.19 180 LYS A O 1
ATOM 1409 N N . GLU A 1 181 ? 27.011 2.855 -38.584 1.00 92.44 181 GLU A N 1
ATOM 1410 C CA . GLU A 1 181 ? 28.441 2.643 -38.834 1.00 92.44 181 GLU A CA 1
ATOM 1411 C C . GLU A 1 181 ? 28.660 1.853 -40.134 1.00 92.44 181 GLU A C 1
ATOM 1413 O O . GLU A 1 181 ? 29.374 2.305 -41.022 1.00 92.44 181 GLU A O 1
ATOM 1418 N N . SER A 1 182 ? 27.922 0.754 -40.330 1.00 91.00 182 SER A N 1
ATOM 1419 C CA . SER A 1 182 ? 28.005 -0.028 -41.572 1.00 91.00 182 SER A CA 1
ATOM 1420 C C . SER A 1 182 ? 27.529 0.730 -42.823 1.00 91.00 182 SER A C 1
ATOM 1422 O O . SER A 1 182 ? 28.004 0.475 -43.931 1.00 91.00 182 SER A O 1
ATOM 1424 N N . GLU A 1 183 ? 26.566 1.647 -42.683 1.00 92.50 183 GLU A N 1
ATOM 1425 C CA . GLU A 1 183 ? 26.113 2.506 -43.779 1.00 92.50 183 GLU A CA 1
ATOM 1426 C C . GLU A 1 183 ? 27.157 3.565 -44.127 1.00 92.50 183 GLU A C 1
ATOM 1428 O O . GLU A 1 183 ? 27.373 3.838 -45.311 1.00 92.50 183 GLU A O 1
ATOM 1433 N N . ASP A 1 184 ? 27.801 4.140 -43.114 1.00 92.88 184 ASP A N 1
ATOM 1434 C CA . ASP A 1 184 ? 28.852 5.133 -43.280 1.00 92.88 184 ASP A CA 1
ATOM 1435 C C . ASP A 1 184 ? 30.113 4.506 -43.891 1.00 92.88 184 ASP A C 1
ATOM 1437 O O . ASP A 1 184 ? 30.642 5.068 -44.848 1.00 92.88 184 ASP A O 1
ATOM 1441 N N . ASP A 1 185 ? 30.502 3.290 -43.497 1.00 91.12 185 ASP A N 1
ATOM 1442 C CA . ASP A 1 185 ? 31.584 2.537 -44.152 1.00 91.12 185 ASP A CA 1
ATOM 1443 C C . ASP A 1 185 ? 31.309 2.323 -45.648 1.00 91.12 185 ASP A C 1
ATOM 1445 O O . ASP A 1 185 ? 32.161 2.586 -46.498 1.00 91.12 185 ASP A O 1
ATOM 1449 N N . ARG A 1 186 ? 30.076 1.939 -46.007 1.00 88.56 186 ARG A N 1
ATOM 1450 C CA . ARG A 1 186 ? 29.658 1.799 -47.416 1.00 88.56 186 ARG A CA 1
ATOM 1451 C C . ARG A 1 186 ? 29.632 3.130 -48.165 1.00 88.56 186 ARG A C 1
ATOM 1453 O O . ARG A 1 186 ? 29.712 3.150 -49.395 1.00 88.56 186 ARG A O 1
ATOM 1460 N N . ARG A 1 187 ? 29.411 4.254 -47.478 1.00 89.31 187 ARG A N 1
ATOM 1461 C CA . ARG A 1 187 ? 29.502 5.592 -48.088 1.00 89.31 187 ARG A CA 1
ATOM 1462 C C . ARG A 1 187 ? 30.956 5.968 -48.323 1.00 89.31 187 ARG A C 1
ATOM 1464 O O . ARG A 1 187 ? 31.259 6.457 -49.405 1.00 89.31 187 ARG A O 1
ATOM 1471 N N . ILE A 1 188 ? 31.835 5.696 -47.362 1.00 90.88 188 ILE A N 1
ATOM 1472 C CA . ILE A 1 188 ? 33.276 5.919 -47.495 1.00 90.88 188 ILE A CA 1
ATOM 1473 C C . ILE A 1 188 ? 33.822 5.092 -48.658 1.00 90.88 188 ILE A C 1
ATOM 1475 O O . ILE A 1 188 ? 34.477 5.651 -49.530 1.00 90.88 188 ILE A O 1
ATOM 1479 N N . GLU A 1 189 ? 33.492 3.800 -48.735 1.00 90.12 189 GLU A N 1
ATOM 1480 C CA . GLU A 1 189 ? 33.913 2.938 -49.844 1.00 90.12 189 GLU A CA 1
ATOM 1481 C C . GLU A 1 189 ? 33.454 3.500 -51.195 1.00 90.12 189 GLU A C 1
ATOM 1483 O O . GLU A 1 189 ? 34.263 3.645 -52.111 1.00 90.12 189 GLU A O 1
ATOM 1488 N N . ARG A 1 190 ? 32.184 3.916 -51.307 1.00 88.50 190 ARG A N 1
ATOM 1489 C CA . ARG A 1 190 ? 31.677 4.570 -52.523 1.00 88.50 190 ARG A CA 1
ATOM 1490 C C . ARG A 1 190 ? 32.478 5.817 -52.882 1.00 88.50 190 ARG A C 1
ATOM 1492 O O . ARG A 1 190 ? 32.936 5.909 -54.016 1.00 88.50 190 ARG A O 1
ATOM 1499 N N . ILE A 1 191 ? 32.715 6.718 -51.931 1.00 90.38 191 ILE A N 1
ATOM 1500 C CA . ILE A 1 191 ? 33.505 7.938 -52.159 1.00 90.38 191 ILE A CA 1
ATOM 1501 C C . ILE A 1 191 ? 34.928 7.591 -52.619 1.00 90.38 191 ILE A C 1
ATOM 1503 O O . ILE A 1 191 ? 35.421 8.193 -53.568 1.00 90.38 191 ILE A O 1
ATOM 1507 N N . VAL A 1 192 ? 35.574 6.592 -52.010 1.00 90.19 192 VAL A N 1
ATOM 1508 C CA . VAL A 1 192 ? 36.916 6.133 -52.407 1.00 90.19 192 VAL A CA 1
ATOM 1509 C C . VAL A 1 192 ? 36.909 5.579 -53.835 1.00 90.19 192 VAL A C 1
ATOM 1511 O O . VAL A 1 192 ? 37.790 5.911 -54.628 1.00 90.19 192 VAL A O 1
ATOM 1514 N N . THR A 1 193 ? 35.906 4.775 -54.205 1.00 90.19 193 THR A N 1
ATOM 1515 C CA . THR A 1 193 ? 35.793 4.258 -55.580 1.00 90.19 193 THR A CA 1
ATOM 1516 C C . THR A 1 193 ? 35.497 5.358 -56.603 1.00 90.19 193 THR A C 1
ATOM 1518 O O . THR A 1 193 ? 36.078 5.359 -57.689 1.00 90.19 193 THR A O 1
ATOM 1521 N N . GLU A 1 194 ? 34.643 6.325 -56.261 1.00 88.31 194 GLU A N 1
ATOM 1522 C CA . GLU A 1 194 ? 34.350 7.489 -57.100 1.00 88.31 194 GLU A CA 1
ATOM 1523 C C . GLU A 1 194 ? 35.594 8.362 -57.277 1.00 88.31 194 GLU A C 1
ATOM 1525 O O . GLU A 1 194 ? 35.883 8.794 -58.395 1.00 88.31 194 GLU A O 1
ATOM 1530 N N . GLN A 1 195 ? 36.377 8.554 -56.214 1.00 89.12 195 GLN A N 1
ATOM 1531 C CA . GLN A 1 195 ? 37.657 9.249 -56.273 1.00 89.12 195 GLN A CA 1
ATOM 1532 C C . GLN A 1 195 ? 38.642 8.526 -57.201 1.00 89.12 195 GLN A C 1
ATOM 1534 O O . GLN A 1 195 ? 39.190 9.158 -58.101 1.00 89.12 195 GLN A O 1
ATOM 1539 N N . ALA A 1 196 ? 38.821 7.210 -57.061 1.00 84.56 196 ALA A N 1
ATOM 1540 C CA . ALA A 1 196 ? 39.708 6.434 -57.934 1.00 84.56 196 ALA A CA 1
ATOM 1541 C C . ALA A 1 196 ? 39.282 6.510 -59.416 1.00 84.56 196 ALA A C 1
ATOM 1543 O O . ALA A 1 196 ? 40.111 6.594 -60.332 1.00 84.56 196 ALA A O 1
ATOM 1544 N N . HIS A 1 197 ? 37.971 6.533 -59.675 1.00 86.50 197 HIS A N 1
ATOM 1545 C CA . HIS A 1 197 ? 37.432 6.709 -61.024 1.00 86.50 197 HIS A CA 1
ATOM 1546 C C . HIS A 1 197 ? 37.685 8.117 -61.574 1.00 86.50 197 HIS A C 1
ATOM 1548 O O . HIS A 1 197 ? 38.035 8.271 -62.749 1.00 86.50 197 HIS A O 1
ATOM 1554 N N . LEU A 1 198 ? 37.549 9.148 -60.736 1.00 87.50 198 LEU A N 1
ATOM 1555 C CA . LEU A 1 198 ? 37.889 10.528 -61.088 1.00 87.50 198 LEU A CA 1
ATOM 1556 C C . LEU A 1 198 ? 39.382 10.680 -61.383 1.00 87.50 198 LEU A C 1
ATOM 1558 O O . LEU A 1 198 ? 39.725 11.247 -62.418 1.00 87.50 198 LEU A O 1
ATOM 1562 N N . GLU A 1 199 ? 40.259 10.121 -60.551 1.00 85.44 199 GLU A N 1
ATOM 1563 C CA . GLU A 1 199 ? 41.711 10.115 -60.773 1.00 85.44 199 GLU A CA 1
ATOM 1564 C C . GLU A 1 199 ? 42.061 9.475 -62.121 1.00 85.44 199 GLU A C 1
ATOM 1566 O O . GLU A 1 199 ? 42.810 10.046 -62.917 1.00 85.44 199 GLU A O 1
ATOM 1571 N N . THR A 1 200 ? 41.433 8.343 -62.446 1.00 85.88 200 THR A N 1
ATOM 1572 C CA . THR A 1 200 ? 41.631 7.659 -63.732 1.00 85.88 200 THR A CA 1
ATOM 1573 C C . THR A 1 200 ? 41.141 8.501 -64.913 1.00 85.88 200 THR A C 1
ATOM 1575 O O . THR A 1 200 ? 41.803 8.567 -65.952 1.00 85.88 200 THR A O 1
ATOM 1578 N N . ARG A 1 201 ? 39.990 9.177 -64.780 1.00 84.12 201 ARG A N 1
ATOM 1579 C CA . ARG A 1 201 ? 39.469 10.084 -65.818 1.00 84.12 201 ARG A CA 1
ATOM 1580 C C . ARG A 1 201 ? 40.363 11.301 -66.017 1.00 84.12 201 ARG A C 1
ATOM 1582 O O . ARG A 1 201 ? 40.605 11.668 -67.163 1.00 84.12 201 ARG A O 1
ATOM 1589 N N . ILE A 1 202 ? 40.865 11.896 -64.936 1.00 82.69 202 ILE A N 1
ATOM 1590 C CA . ILE A 1 202 ? 41.791 13.032 -64.986 1.00 82.69 202 ILE A CA 1
ATOM 1591 C C . ILE A 1 202 ? 43.087 12.610 -65.674 1.00 82.69 202 ILE A C 1
ATOM 1593 O O . ILE A 1 202 ? 43.508 13.270 -66.621 1.00 82.69 202 ILE A O 1
ATOM 1597 N N . LEU A 1 203 ? 43.676 11.478 -65.276 1.00 81.00 203 LEU A N 1
ATOM 1598 C CA . LEU A 1 203 ? 44.864 10.932 -65.933 1.00 81.00 203 LEU A CA 1
ATOM 1599 C C . LEU A 1 203 ? 44.600 10.695 -67.420 1.00 81.00 203 LEU A C 1
ATOM 1601 O O . LEU A 1 203 ? 45.366 11.159 -68.257 1.00 81.00 203 LEU A O 1
ATOM 1605 N N . ARG A 1 204 ? 43.486 10.052 -67.783 1.00 80.56 204 ARG A N 1
ATOM 1606 C CA . ARG A 1 204 ? 43.135 9.813 -69.189 1.00 80.56 204 ARG A CA 1
ATOM 1607 C C . ARG A 1 204 ? 42.918 11.106 -69.978 1.00 80.56 204 ARG A C 1
ATOM 1609 O O . ARG A 1 204 ? 43.294 11.147 -71.145 1.00 80.56 204 ARG A O 1
ATOM 1616 N N . TYR A 1 205 ? 42.340 12.143 -69.373 1.00 81.44 205 TYR A N 1
ATOM 1617 C CA . TYR A 1 205 ? 42.185 13.454 -70.005 1.00 81.44 205 TYR A CA 1
ATOM 1618 C C . TYR A 1 205 ? 43.545 14.112 -70.249 1.00 81.44 205 TYR A C 1
ATOM 1620 O O . TYR A 1 205 ? 43.828 14.495 -71.379 1.00 81.44 205 TYR A O 1
ATOM 1628 N N . ILE A 1 206 ? 44.410 14.156 -69.229 1.00 78.00 206 ILE A N 1
ATOM 1629 C CA . ILE A 1 206 ? 45.759 14.733 -69.322 1.00 78.00 206 ILE A CA 1
ATOM 1630 C C . ILE A 1 206 ? 46.597 13.975 -70.357 1.00 78.00 206 ILE A C 1
ATOM 1632 O O . ILE A 1 206 ? 47.143 14.585 -71.275 1.00 78.00 206 ILE A O 1
ATOM 1636 N N . PHE A 1 207 ? 46.671 12.644 -70.257 1.00 76.81 207 PHE A N 1
ATOM 1637 C CA . PHE A 1 207 ? 47.421 11.818 -71.203 1.00 76.81 207 PHE A CA 1
ATOM 1638 C C . PHE A 1 207 ? 46.832 11.894 -72.611 1.00 76.81 207 PHE A C 1
ATOM 1640 O O . PHE A 1 207 ? 47.587 12.026 -73.569 1.00 76.81 207 PHE A O 1
ATOM 1647 N N . GLY A 1 208 ? 45.505 11.867 -72.750 1.00 74.81 208 GLY A N 1
ATOM 1648 C CA . GLY A 1 208 ? 44.822 11.974 -74.037 1.00 74.81 208 GLY A CA 1
ATOM 1649 C C . GLY A 1 208 ? 45.069 13.314 -74.725 1.00 74.81 208 GLY A C 1
ATOM 1650 O O . GLY A 1 208 ? 45.400 13.331 -75.909 1.00 74.81 208 GLY A O 1
ATOM 1651 N N . SER A 1 209 ? 44.986 14.430 -73.993 1.00 72.88 209 SER A N 1
ATOM 1652 C CA . SER A 1 209 ? 45.261 15.760 -74.547 1.00 72.88 209 SER A CA 1
ATOM 1653 C C . SER A 1 209 ? 46.733 15.944 -74.907 1.00 72.88 209 SER A C 1
ATOM 1655 O O . SER A 1 209 ? 47.039 16.527 -75.946 1.00 72.88 209 SER A O 1
ATOM 1657 N N . LEU A 1 210 ? 47.653 15.421 -74.086 1.00 72.81 210 LEU A N 1
ATOM 1658 C CA . LEU A 1 210 ? 49.087 15.548 -74.343 1.00 72.81 210 LEU A CA 1
ATOM 1659 C C . LEU A 1 210 ? 49.506 14.713 -75.562 1.00 72.81 210 LEU A C 1
ATOM 1661 O O . LEU A 1 210 ? 50.194 15.220 -76.443 1.00 72.81 210 LEU A O 1
ATOM 1665 N N . PHE A 1 211 ? 49.045 13.459 -75.657 1.00 66.31 211 PHE A N 1
ATOM 1666 C CA . PHE A 1 211 ? 49.345 12.596 -76.804 1.00 66.31 211 PHE A CA 1
ATOM 1667 C C . PHE A 1 211 ? 48.713 13.115 -78.097 1.00 66.31 211 PHE A C 1
ATOM 1669 O O . PHE A 1 211 ? 49.380 13.122 -79.131 1.00 66.31 211 PHE A O 1
ATOM 1676 N N . ALA A 1 212 ? 47.462 13.584 -78.060 1.00 67.44 212 ALA A N 1
ATOM 1677 C CA . ALA A 1 212 ? 46.809 14.170 -79.230 1.00 67.44 212 ALA A CA 1
ATOM 1678 C C . ALA A 1 212 ? 47.518 15.454 -79.699 1.00 67.44 212 ALA A C 1
ATOM 1680 O O . ALA A 1 212 ? 47.727 15.640 -80.895 1.00 67.44 212 ALA A O 1
ATOM 1681 N N . GLY A 1 213 ? 47.956 16.308 -78.767 1.00 65.12 213 GLY A N 1
ATOM 1682 C CA . GLY A 1 213 ? 48.723 17.512 -79.090 1.00 65.12 213 GLY A CA 1
ATOM 1683 C C . GLY A 1 213 ? 50.087 17.195 -79.709 1.00 65.12 213 GLY A C 1
ATOM 1684 O O . GLY A 1 213 ? 50.419 17.720 -80.770 1.00 65.12 213 GLY A O 1
ATOM 1685 N N . ILE A 1 214 ? 50.858 16.291 -79.092 1.00 67.88 214 ILE A N 1
ATOM 1686 C CA . ILE A 1 214 ? 52.193 15.906 -79.578 1.00 67.88 214 ILE A CA 1
ATOM 1687 C C . ILE A 1 214 ? 52.099 15.243 -80.955 1.00 67.88 214 ILE A C 1
ATOM 1689 O O . ILE A 1 214 ? 52.857 15.598 -81.854 1.00 67.88 214 ILE A O 1
ATOM 1693 N N . THR A 1 215 ? 51.153 14.322 -81.153 1.00 63.25 215 THR A N 1
ATOM 1694 C CA . THR A 1 215 ? 50.957 13.654 -82.451 1.00 63.25 215 THR A CA 1
ATOM 1695 C C . THR A 1 215 ? 50.445 14.610 -83.526 1.00 63.25 215 THR A C 1
ATOM 1697 O O . THR A 1 215 ? 50.898 14.525 -84.667 1.00 63.25 215 THR A O 1
ATOM 1700 N N . GLY A 1 216 ? 49.583 15.571 -83.184 1.00 66.19 216 GLY A N 1
ATOM 1701 C CA . GLY A 1 216 ? 49.163 16.636 -84.097 1.00 66.19 216 GLY A CA 1
ATOM 1702 C C . GLY A 1 216 ? 50.341 17.485 -84.581 1.00 66.19 216 GLY A C 1
ATOM 1703 O O . GLY A 1 216 ? 50.516 17.683 -85.779 1.00 66.19 216 GLY A O 1
ATOM 1704 N N . ILE A 1 217 ? 51.217 17.912 -83.669 1.00 69.50 217 ILE A N 1
ATOM 1705 C CA . ILE A 1 217 ? 52.406 18.699 -84.028 1.00 69.50 217 ILE A CA 1
ATOM 1706 C C . ILE A 1 217 ? 53.386 17.863 -84.860 1.00 69.50 217 ILE A C 1
ATOM 1708 O O . ILE A 1 217 ? 53.906 18.348 -85.863 1.00 69.50 217 ILE A O 1
ATOM 1712 N N . LEU A 1 218 ? 53.615 16.599 -84.490 1.00 67.62 218 LEU A N 1
ATOM 1713 C CA . LEU A 1 218 ? 54.520 15.712 -85.224 1.00 67.62 218 LEU A CA 1
ATOM 1714 C C . LEU A 1 218 ? 54.011 15.403 -86.632 1.00 67.62 218 LEU A C 1
ATOM 1716 O O . LEU A 1 218 ? 54.796 15.390 -87.572 1.00 67.62 218 LEU A O 1
ATOM 1720 N N . THR A 1 219 ? 52.710 15.162 -86.793 1.00 69.75 219 THR A N 1
ATOM 1721 C CA . THR A 1 219 ? 52.115 14.870 -88.105 1.00 69.75 219 THR A CA 1
ATOM 1722 C C . THR A 1 219 ? 52.120 16.092 -89.015 1.00 69.75 219 THR A C 1
ATOM 1724 O O . THR A 1 219 ? 52.485 15.963 -90.181 1.00 69.75 219 THR A O 1
ATOM 1727 N N . ILE A 1 220 ? 51.812 17.280 -88.488 1.00 73.69 220 ILE A N 1
ATOM 1728 C CA . ILE A 1 220 ? 51.908 18.538 -89.241 1.00 73.69 220 ILE A CA 1
ATOM 1729 C C . ILE A 1 220 ? 53.371 18.840 -89.596 1.00 73.69 220 ILE A C 1
ATOM 1731 O O . ILE A 1 220 ? 53.663 19.184 -90.739 1.00 73.69 220 ILE A O 1
ATOM 1735 N N . GLY A 1 221 ? 54.303 18.655 -88.657 1.00 70.56 221 GLY A N 1
ATOM 1736 C CA . GLY A 1 221 ? 55.736 18.849 -88.886 1.00 70.56 221 GLY A CA 1
ATOM 1737 C C . GLY A 1 221 ? 56.316 17.875 -89.915 1.00 70.56 221 GLY A C 1
ATOM 1738 O O . GLY A 1 221 ? 57.065 18.287 -90.796 1.00 70.56 221 GLY A O 1
ATOM 1739 N N . LEU A 1 222 ? 55.924 16.598 -89.864 1.00 73.88 222 LEU A N 1
ATOM 1740 C CA . LEU A 1 222 ? 56.326 15.584 -90.841 1.00 73.88 222 LEU A CA 1
ATOM 1741 C C . LEU A 1 222 ? 55.718 15.860 -92.225 1.00 73.88 222 LEU A C 1
ATOM 1743 O O . LEU A 1 222 ? 56.397 15.700 -93.237 1.00 73.88 222 LEU A O 1
ATOM 1747 N N . ALA A 1 223 ? 54.458 16.300 -92.284 1.00 71.38 223 ALA A N 1
ATOM 1748 C CA . ALA A 1 223 ? 53.808 16.684 -93.534 1.00 71.38 223 ALA A CA 1
ATOM 1749 C C . ALA A 1 223 ? 54.467 17.922 -94.164 1.00 71.38 223 ALA A C 1
ATOM 1751 O O . ALA A 1 223 ? 54.706 17.931 -95.369 1.00 71.38 223 ALA A O 1
ATOM 1752 N N . ALA A 1 224 ? 54.825 18.927 -93.358 1.00 67.88 224 ALA A N 1
ATOM 1753 C CA . ALA A 1 224 ? 55.566 20.098 -93.819 1.00 67.88 224 ALA A CA 1
ATOM 1754 C C . ALA A 1 224 ? 56.982 19.729 -94.299 1.00 67.88 224 ALA A C 1
ATOM 1756 O O . ALA A 1 224 ? 57.401 20.175 -95.363 1.00 67.88 224 ALA A O 1
ATOM 1757 N N . ALA A 1 225 ? 57.694 18.860 -93.573 1.00 69.50 225 ALA A N 1
ATOM 1758 C CA . ALA A 1 225 ? 59.018 18.381 -93.974 1.00 69.50 225 ALA A CA 1
ATOM 1759 C C . ALA A 1 225 ? 58.984 17.567 -95.281 1.00 69.50 225 ALA A C 1
ATOM 1761 O O . ALA A 1 225 ? 59.889 17.689 -96.100 1.00 69.50 225 ALA A O 1
ATOM 1762 N N . ARG A 1 226 ? 57.920 16.784 -95.514 1.00 68.00 226 ARG A N 1
ATOM 1763 C CA . ARG A 1 226 ? 57.712 16.031 -96.763 1.00 68.00 226 ARG A CA 1
ATOM 1764 C C . ARG A 1 226 ? 57.381 16.921 -97.968 1.00 68.00 226 ARG A C 1
ATOM 1766 O O . ARG A 1 226 ? 57.508 16.459 -99.090 1.00 68.00 226 ARG A O 1
ATOM 1773 N N . LEU A 1 227 ? 56.933 18.156 -97.752 1.00 67.81 227 LEU A N 1
ATOM 1774 C CA . LEU A 1 227 ? 56.606 19.103 -98.826 1.00 67.81 227 LEU A CA 1
ATOM 1775 C C . LEU A 1 227 ? 57.832 19.932 -99.260 1.00 67.81 227 LEU A C 1
ATOM 1777 O O . LEU A 1 227 ? 57.821 20.531 -100.328 1.00 67.81 227 LEU A O 1
ATOM 1781 N N . ILE A 1 228 ? 58.882 19.971 -98.432 1.00 67.00 228 ILE A N 1
ATOM 1782 C CA . ILE A 1 228 ? 60.111 20.753 -98.661 1.00 67.00 228 ILE A CA 1
ATOM 1783 C C . ILE A 1 228 ? 61.232 19.908 -99.313 1.00 67.00 228 ILE A C 1
ATOM 1785 O O . ILE A 1 228 ? 62.198 20.475 -99.821 1.00 67.00 228 ILE A O 1
ATOM 1789 N N . ILE A 1 229 ? 61.099 18.576 -99.333 1.00 53.16 229 ILE A N 1
ATOM 1790 C CA . ILE A 1 229 ? 61.960 17.626 -100.072 1.00 53.16 229 ILE A CA 1
ATOM 1791 C C . ILE A 1 229 ? 61.261 17.221 -101.367 1.00 53.16 229 ILE A C 1
ATOM 1793 O O . ILE A 1 229 ? 61.949 17.189 -102.410 1.00 53.16 229 ILE A O 1
#

pLDDT: mean 72.07, std 22.04, range [30.36, 97.38]

Organism: NCBI:txid44058

Solvent-accessible surface area (backbone atoms only — not comparable to full-atom values): 14173 Å² total; per-residue (Å²): 135,88,86,92,87,89,86,86,91,86,89,86,81,87,79,91,83,80,82,89,82,84,70,91,68,82,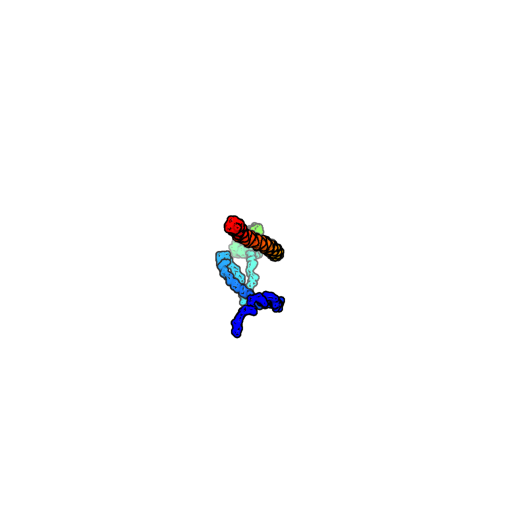77,79,76,81,73,80,79,79,80,91,80,89,87,76,88,83,84,84,88,77,90,71,94,69,99,65,94,69,92,78,72,97,71,71,82,72,74,62,81,76,74,60,53,71,67,57,53,37,54,55,35,43,72,70,71,42,55,70,71,54,29,52,50,49,53,50,52,49,50,52,51,49,49,53,50,54,53,57,45,56,79,68,49,81,45,75,65,53,56,51,50,54,50,49,54,49,49,50,52,52,49,53,52,51,51,53,49,53,52,50,53,51,52,50,49,52,50,50,55,49,50,53,51,49,52,55,50,50,50,55,52,49,53,53,50,52,52,50,51,52,53,51,50,51,55,51,50,53,53,53,50,55,50,49,52,56,51,49,51,56,47,50,51,48,51,52,52,52,47,55,51,49,52,52,50,50,50,51,50,53,52,50,53,51,52,53,52,53,50,50,52,51,51,54,50,51,54,53,55,63,72,78,108

Radius of gyration: 60.69 Å; Cα contacts (8 Å, |Δi|>4): 15; chains: 1; bounding box: 119×34×183 Å

Secondary structure (DSSP, 8-state):
-------S-------------------------------------------------------------HHHHHHHHHHTT--HHHHHHHHHHHHHHHHHHHHHHHHHS--HHHHHHHHHHHHHHHHHHHHHHHHHHHHHHHHHHHHHHHHHHHHHHHHHHHHHHHHHHHHHHHHHHHHHHHHHHHHHHHHHHHHHHHHHHHHHHHHHHHHHHHHHHHHHHHHHHHHH-

Mean predicted aligned error: 21.76 Å

Sequence (229 aa):
MLSKGRLIGALVARKSPPLFNIGERGISSRSTWIGLRGLSSTSSTSSLGGKLGGKQSDKQMSKGPKLTSGVDALRELEQASLSRSQSEALVRVLSNITEDIMERQRDFIATTADIQGLRSELNEKVFNSTLKYDLAQRHLRELMERDIRNLRAELRTEERKDYADIIAQVQSLEKNLLKKESEDDRRIERIVTEQAHLETRILRYIFGSLFAGITGILTIGLAAARLII

Foldseek 3Di:
DDDDDDDDDDDDDDDDDDPDDPDPDPPPPPPPPPDPDDDDDDDDDDDDDDPDDDDDDPDDPPPDPPPPPLVNQLVVVVVVVDDSVVSVVVSVVVVVVVVVVVVVVVVVDCDPVNVVVVVVVVVVVVVVVVVVVVVVVVVVVVVVVVVVVVVVVVVVVVVVVVVVVVVVVVVVVVVVVVVVVVVVVVVVVVVVVVVVVVVVVVVCVVVVVVVVVVVVVVVVVVVVVVVVD